Protein AF-A0A3A4Q6H5-F1 (afdb_monomer_lite)

Structure (mmCIF, N/CA/C/O backbone):
data_AF-A0A3A4Q6H5-F1
#
_entry.id   AF-A0A3A4Q6H5-F1
#
loop_
_atom_site.group_PDB
_atom_site.id
_atom_site.type_symbol
_atom_site.label_atom_id
_atom_site.label_alt_id
_atom_site.label_comp_id
_atom_site.label_asym_id
_atom_site.label_entity_id
_atom_site.label_seq_id
_atom_site.pdbx_PDB_ins_code
_atom_site.Cartn_x
_atom_site.Cartn_y
_atom_site.Cartn_z
_atom_site.occupancy
_atom_site.B_iso_or_equiv
_atom_site.auth_seq_id
_atom_site.auth_comp_id
_atom_site.auth_asym_id
_atom_site.auth_atom_id
_atom_site.pdbx_PDB_model_num
ATOM 1 N N . MET A 1 1 ? 30.424 -9.090 56.038 1.00 40.81 1 MET A N 1
ATOM 2 C CA . MET A 1 1 ? 29.703 -10.344 56.366 1.00 40.81 1 MET A CA 1
ATOM 3 C C . MET A 1 1 ? 28.234 -9.983 56.528 1.00 40.81 1 MET A C 1
ATOM 5 O O . MET A 1 1 ? 27.965 -9.118 57.336 1.00 40.81 1 MET A O 1
ATOM 9 N N . SER A 1 2 ? 27.255 -10.498 55.797 1.00 42.81 2 SER A N 1
ATOM 10 C CA . SER A 1 2 ? 27.249 -11.506 54.747 1.00 42.81 2 SER A CA 1
ATOM 11 C C . SER A 1 2 ? 26.085 -11.185 53.812 1.00 42.81 2 SER A C 1
ATOM 13 O O . SER A 1 2 ? 24.960 -10.982 54.255 1.00 42.81 2 SER A O 1
ATOM 15 N N . ASP A 1 3 ? 26.406 -11.142 52.530 1.00 49.56 3 ASP A N 1
ATOM 16 C CA . ASP A 1 3 ? 25.489 -11.197 51.405 1.00 49.56 3 ASP A CA 1
ATOM 17 C C . ASP A 1 3 ? 24.939 -12.637 51.336 1.00 49.56 3 ASP A C 1
ATOM 19 O O . ASP A 1 3 ? 25.708 -13.587 51.519 1.00 49.56 3 ASP A O 1
ATOM 23 N N . SER A 1 4 ? 23.634 -12.840 51.141 1.00 54.66 4 SER A N 1
ATOM 24 C CA . SER A 1 4 ? 23.105 -14.177 50.822 1.00 54.66 4 SER A CA 1
ATOM 25 C C . SER A 1 4 ? 21.906 -14.085 49.886 1.00 54.66 4 SER A C 1
ATOM 27 O O . SER A 1 4 ? 20.747 -13.932 50.258 1.00 54.66 4 SER A O 1
ATOM 29 N N . GLN A 1 5 ? 22.291 -14.148 48.619 1.00 50.44 5 GLN A N 1
ATOM 30 C CA . GLN A 1 5 ? 21.524 -14.398 47.416 1.00 50.44 5 GLN A CA 1
ATOM 31 C C . GLN A 1 5 ? 20.307 -15.320 47.576 1.00 50.44 5 GLN A C 1
ATOM 33 O O . GLN A 1 5 ? 20.418 -16.479 47.975 1.00 50.44 5 GLN A O 1
ATOM 38 N N . ILE A 1 6 ? 19.170 -14.842 47.072 1.00 50.41 6 ILE A N 1
ATOM 39 C CA . ILE A 1 6 ? 18.028 -15.672 46.691 1.00 50.41 6 ILE A CA 1
ATOM 40 C C . ILE A 1 6 ? 18.312 -16.244 45.294 1.00 50.41 6 ILE A C 1
ATOM 42 O O . ILE A 1 6 ? 18.327 -15.530 44.292 1.00 50.41 6 ILE A O 1
ATOM 46 N N . ARG A 1 7 ? 18.573 -17.553 45.235 1.00 50.03 7 ARG A N 1
ATOM 47 C CA . ARG A 1 7 ? 18.722 -18.338 44.000 1.00 50.03 7 ARG A CA 1
ATOM 48 C C . ARG A 1 7 ? 17.340 -18.700 43.450 1.00 50.03 7 ARG A C 1
ATOM 50 O O . ARG A 1 7 ? 16.624 -19.476 44.073 1.00 50.03 7 ARG A O 1
ATOM 57 N N . HIS A 1 8 ? 17.017 -18.244 42.244 1.00 49.09 8 HIS A N 1
ATOM 58 C CA . HIS A 1 8 ? 15.979 -18.859 41.412 1.00 49.09 8 HIS A CA 1
ATOM 59 C C . HIS A 1 8 ? 16.633 -19.781 40.372 1.00 49.09 8 HIS A C 1
ATOM 61 O O . HIS A 1 8 ? 17.412 -19.295 39.551 1.00 49.09 8 HIS A O 1
ATOM 67 N N . PRO A 1 9 ? 16.318 -21.089 40.345 1.00 55.38 9 PRO A N 1
ATOM 68 C CA . PRO A 1 9 ? 16.612 -21.937 39.205 1.00 55.38 9 PRO A CA 1
ATOM 69 C C . PRO A 1 9 ? 15.312 -22.302 38.477 1.00 55.38 9 PRO A C 1
ATOM 71 O O . PRO A 1 9 ? 14.449 -22.952 39.049 1.00 55.38 9 PRO A O 1
ATOM 74 N N . HIS A 1 10 ? 15.196 -21.956 37.195 1.00 51.66 10 HIS A N 1
ATOM 75 C CA . HIS A 1 10 ? 14.709 -22.909 36.194 1.00 51.66 10 HIS A CA 1
ATOM 76 C C . HIS A 1 10 ? 14.948 -22.390 34.780 1.00 51.66 10 HIS A C 1
ATOM 78 O O . HIS A 1 10 ? 14.526 -21.300 34.400 1.00 51.66 10 HIS A O 1
ATOM 84 N N . GLY A 1 11 ? 15.677 -23.196 34.010 1.00 55.28 11 GLY A N 1
ATOM 85 C CA . GLY A 1 11 ? 15.935 -22.945 32.609 1.00 55.28 11 GLY A CA 1
ATOM 86 C C . GLY A 1 11 ? 14.696 -23.202 31.764 1.00 55.28 11 GLY A C 1
ATOM 87 O O . GLY A 1 11 ? 13.993 -24.190 31.948 1.00 55.28 11 GLY A O 1
ATOM 88 N N . ALA A 1 12 ? 14.508 -22.357 30.760 1.00 50.31 12 ALA A N 1
ATOM 89 C CA . ALA A 1 12 ? 13.816 -22.733 29.544 1.00 50.31 12 ALA A CA 1
ATOM 90 C C . ALA A 1 12 ? 14.767 -22.444 28.384 1.00 50.31 12 ALA A C 1
ATOM 92 O O . ALA A 1 12 ? 15.150 -21.310 28.100 1.00 50.31 12 ALA A O 1
ATOM 93 N N . ASN A 1 13 ? 15.206 -23.536 27.774 1.00 56.38 13 ASN A N 1
ATOM 94 C CA . ASN A 1 13 ? 16.114 -23.612 26.650 1.00 56.38 13 ASN A CA 1
ATOM 95 C C . ASN A 1 13 ? 15.439 -23.013 25.406 1.00 56.38 13 ASN A C 1
ATOM 97 O O . ASN A 1 13 ? 14.863 -23.724 24.583 1.00 56.38 13 ASN A O 1
ATOM 101 N N . GLY A 1 14 ? 15.481 -21.688 25.279 1.00 54.53 14 GLY A N 1
ATOM 102 C CA . GLY A 1 14 ? 15.026 -20.977 24.094 1.00 54.53 14 GLY A CA 1
ATOM 103 C C . GLY A 1 14 ? 16.021 -21.161 22.956 1.00 54.53 14 GLY A C 1
ATOM 104 O O . GLY A 1 14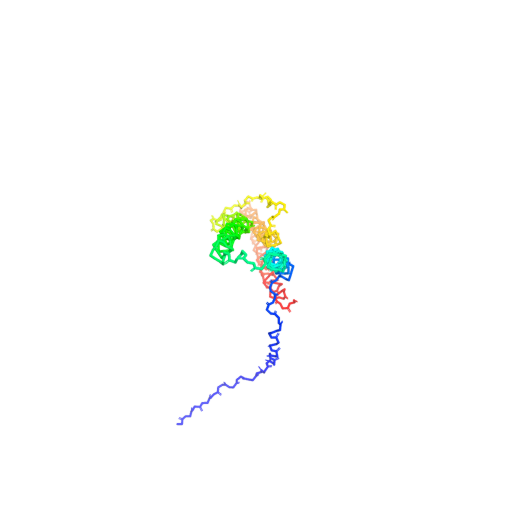 ? 16.795 -20.252 22.659 1.00 54.53 14 GLY A O 1
ATOM 105 N N . ARG A 1 15 ? 15.994 -22.322 22.287 1.00 53.00 15 ARG A N 1
ATOM 106 C CA . ARG A 1 15 ? 16.548 -22.489 20.933 1.00 53.00 15 ARG A CA 1
ATOM 107 C C . ARG A 1 15 ? 15.759 -21.578 19.996 1.00 53.00 15 ARG A C 1
ATOM 109 O O . ARG A 1 15 ? 14.864 -22.010 19.276 1.00 53.00 15 ARG A O 1
ATOM 116 N N . ASN A 1 16 ? 16.086 -20.292 20.036 1.00 56.69 16 ASN A N 1
ATOM 117 C CA . ASN A 1 16 ? 15.429 -19.253 19.272 1.00 56.69 16 ASN A CA 1
ATOM 118 C C . ASN A 1 16 ? 15.921 -19.364 17.824 1.00 56.69 16 ASN A C 1
ATOM 120 O O . ASN A 1 16 ? 16.806 -18.636 17.374 1.00 56.69 16 ASN A O 1
ATOM 124 N N . ARG A 1 17 ? 15.387 -20.354 17.098 1.00 54.03 17 ARG A N 1
ATOM 125 C CA . ARG A 1 17 ? 15.490 -20.466 15.643 1.00 54.03 17 ARG A CA 1
ATOM 126 C C . ARG A 1 17 ? 14.733 -19.280 15.050 1.00 54.03 17 ARG A C 1
ATOM 128 O O . ARG A 1 17 ? 13.617 -19.418 14.570 1.00 54.03 17 ARG A O 1
ATOM 135 N N . ARG A 1 18 ? 15.372 -18.111 15.047 1.00 56.81 18 ARG A N 1
ATOM 136 C CA . ARG A 1 18 ? 14.994 -16.970 14.211 1.00 56.81 18 ARG A CA 1
ATOM 137 C C . ARG A 1 18 ? 15.268 -17.355 12.758 1.00 56.81 18 ARG A C 1
ATOM 139 O O . ARG A 1 18 ? 16.271 -16.952 12.178 1.00 56.81 18 ARG A O 1
ATOM 146 N N . ARG A 1 19 ? 14.457 -18.253 12.199 1.00 57.44 19 ARG A N 1
ATOM 147 C CA . ARG A 1 19 ? 14.606 -18.736 10.829 1.00 57.44 19 ARG A CA 1
ATOM 148 C C . ARG A 1 19 ? 13.457 -18.198 9.989 1.00 57.44 19 ARG A C 1
ATOM 150 O O . ARG A 1 19 ? 12.300 -18.478 10.251 1.00 57.44 19 ARG A O 1
ATOM 157 N N . LEU A 1 20 ? 13.886 -17.448 8.977 1.00 57.84 20 LEU A N 1
ATOM 158 C CA . LEU A 1 20 ? 13.155 -16.803 7.894 1.00 57.84 20 LEU A CA 1
ATOM 159 C C . LEU A 1 20 ? 12.345 -15.551 8.256 1.00 57.84 20 LEU A C 1
ATOM 161 O O . LEU A 1 20 ? 11.221 -15.576 8.738 1.00 57.84 20 LEU A O 1
ATOM 165 N N . ARG A 1 21 ? 12.960 -14.424 7.892 1.00 56.66 21 ARG A N 1
ATOM 166 C CA . ARG A 1 21 ? 12.445 -13.055 7.881 1.00 56.66 21 ARG A CA 1
ATOM 167 C C . ARG A 1 21 ? 11.513 -12.860 6.673 1.00 56.66 21 ARG A C 1
ATOM 169 O O . ARG A 1 21 ? 11.790 -12.041 5.807 1.00 56.66 21 ARG A O 1
ATOM 176 N N . VAL A 1 22 ? 10.471 -13.683 6.571 1.00 55.53 22 VAL A N 1
ATOM 177 C CA . VAL A 1 22 ? 9.440 -13.581 5.527 1.00 55.53 22 VAL A CA 1
ATOM 178 C C . VAL A 1 22 ? 8.120 -13.327 6.239 1.00 55.53 22 VAL A C 1
ATOM 180 O O . VAL A 1 22 ? 7.498 -14.242 6.771 1.00 55.53 22 VAL A O 1
ATOM 183 N N . ILE A 1 23 ? 7.736 -12.056 6.317 1.00 62.50 23 ILE A N 1
ATOM 184 C CA . ILE A 1 23 ? 6.471 -11.633 6.920 1.00 62.50 23 ILE A CA 1
ATOM 185 C C . ILE A 1 23 ? 5.466 -11.527 5.772 1.00 62.50 23 ILE A C 1
ATOM 187 O O . ILE A 1 23 ? 5.667 -10.744 4.850 1.00 62.50 23 ILE A O 1
ATOM 191 N N . ASN A 1 24 ? 4.417 -12.351 5.823 1.00 69.81 24 ASN A N 1
ATOM 192 C CA . ASN A 1 24 ? 3.430 -12.554 4.757 1.00 69.81 24 ASN A CA 1
ATOM 193 C C . ASN A 1 24 ? 4.056 -12.979 3.400 1.00 69.81 24 ASN A C 1
ATOM 195 O O . ASN A 1 24 ? 4.270 -12.146 2.512 1.00 69.81 24 ASN A O 1
ATOM 199 N N . PRO A 1 25 ? 4.329 -14.286 3.202 1.00 73.19 25 PRO A N 1
ATOM 200 C CA . PRO A 1 25 ? 5.007 -14.785 2.004 1.00 73.19 25 PRO A CA 1
ATOM 201 C C . PRO A 1 25 ? 4.243 -14.498 0.706 1.00 73.19 25 PRO A C 1
ATOM 203 O O . PRO A 1 25 ? 4.878 -14.292 -0.325 1.00 73.19 25 PRO A O 1
ATOM 206 N N . ALA A 1 26 ? 2.908 -14.441 0.741 1.00 75.94 26 ALA A N 1
ATOM 207 C CA . ALA A 1 26 ? 2.095 -14.163 -0.440 1.00 75.94 26 ALA A CA 1
ATOM 208 C C . ALA A 1 26 ? 2.282 -12.720 -0.932 1.00 75.94 26 ALA A C 1
ATOM 210 O O . ALA A 1 26 ? 2.473 -12.489 -2.128 1.00 75.94 26 ALA A O 1
ATOM 211 N N . PHE A 1 27 ? 2.287 -11.758 -0.004 1.00 79.88 27 PHE A N 1
ATOM 212 C CA . PHE A 1 27 ? 2.547 -10.356 -0.320 1.00 79.88 27 PHE A CA 1
ATOM 213 C C . PHE A 1 27 ? 3.974 -10.187 -0.852 1.00 79.88 27 PHE A C 1
ATOM 215 O O . PHE A 1 27 ? 4.174 -9.663 -1.947 1.00 79.88 27 PHE A O 1
ATOM 222 N N . GLN A 1 28 ? 4.966 -10.711 -0.129 1.00 83.81 28 GLN A N 1
ATOM 223 C CA . GLN A 1 28 ? 6.368 -10.539 -0.496 1.00 83.81 28 GLN A CA 1
ATOM 224 C C . GLN A 1 28 ? 6.689 -11.142 -1.871 1.00 83.81 28 GLN A C 1
ATOM 226 O O . GLN A 1 28 ? 7.257 -10.451 -2.712 1.00 83.81 28 GLN A O 1
ATOM 231 N N . TRP A 1 29 ? 6.265 -12.380 -2.152 1.00 85.25 29 TRP A N 1
ATOM 232 C CA . TRP A 1 29 ? 6.538 -13.019 -3.444 1.00 85.25 29 TRP A CA 1
ATOM 233 C C . TRP A 1 29 ? 5.858 -12.326 -4.620 1.00 85.25 29 TRP A C 1
ATOM 235 O O . TRP A 1 29 ? 6.491 -12.152 -5.660 1.00 85.25 29 TRP A O 1
ATOM 245 N N . LYS A 1 30 ? 4.604 -11.886 -4.468 1.00 85.31 30 LYS A N 1
ATOM 246 C CA . LYS A 1 30 ? 3.882 -11.167 -5.526 1.00 85.31 30 LYS A CA 1
ATOM 247 C C . LYS A 1 30 ? 4.615 -9.883 -5.921 1.00 85.31 30 LYS A C 1
ATOM 249 O O . LYS A 1 30 ? 4.798 -9.619 -7.110 1.00 85.31 30 LYS A O 1
ATOM 254 N N . TYR A 1 31 ? 5.082 -9.113 -4.939 1.00 84.88 31 TYR A N 1
ATOM 255 C CA . TYR A 1 31 ? 5.836 -7.886 -5.188 1.00 84.88 31 TYR A CA 1
ATOM 256 C C . TYR A 1 31 ? 7.232 -8.157 -5.725 1.00 84.88 31 TYR A C 1
ATOM 258 O O . TYR A 1 31 ? 7.597 -7.574 -6.740 1.00 84.88 31 TYR A O 1
ATOM 266 N N . THR A 1 32 ? 7.989 -9.066 -5.108 1.00 89.44 32 THR A N 1
ATOM 267 C CA . THR A 1 32 ? 9.322 -9.436 -5.591 1.00 89.44 32 THR A CA 1
ATOM 268 C C . THR A 1 32 ? 9.266 -9.904 -7.042 1.00 89.44 32 THR A C 1
ATOM 270 O O . THR A 1 32 ? 10.046 -9.417 -7.853 1.00 89.44 32 THR A O 1
ATOM 273 N N . LEU A 1 33 ? 8.308 -10.762 -7.404 1.00 91.69 33 LEU A N 1
ATOM 274 C CA . LEU A 1 33 ? 8.156 -11.236 -8.779 1.00 91.69 33 LEU A CA 1
ATOM 275 C C . LEU A 1 33 ? 7.769 -10.106 -9.741 1.00 91.69 33 LEU A C 1
ATOM 277 O O . LEU A 1 33 ? 8.306 -10.037 -10.841 1.00 91.69 33 LEU A O 1
ATOM 281 N N . THR A 1 34 ? 6.884 -9.197 -9.326 1.00 87.88 34 THR A N 1
ATOM 282 C CA . THR A 1 34 ? 6.483 -8.051 -10.159 1.00 87.88 34 THR A CA 1
ATOM 283 C C . THR A 1 34 ? 7.651 -7.086 -10.384 1.00 87.88 34 THR A C 1
ATOM 285 O O . THR A 1 34 ? 7.877 -6.656 -11.512 1.00 87.88 34 THR A O 1
ATOM 288 N N . VAL A 1 35 ? 8.427 -6.777 -9.335 1.00 89.94 35 VAL A N 1
ATOM 289 C CA . VAL A 1 35 ? 9.615 -5.909 -9.413 1.00 89.94 35 VAL A CA 1
ATOM 290 C C . VAL A 1 35 ? 10.667 -6.547 -10.314 1.00 89.94 35 VAL A C 1
ATOM 292 O O . VAL A 1 35 ? 11.124 -5.925 -11.269 1.00 89.94 35 VAL A O 1
ATOM 295 N N . VAL A 1 36 ? 11.042 -7.796 -10.024 1.00 92.94 36 VAL A N 1
ATOM 296 C CA . VAL A 1 36 ? 12.088 -8.513 -10.759 1.00 92.94 36 VAL A CA 1
ATOM 297 C C . VAL A 1 36 ? 11.674 -8.714 -12.210 1.00 92.94 36 VAL A C 1
ATOM 299 O O . VAL A 1 36 ? 12.473 -8.446 -13.097 1.00 92.94 36 VAL A O 1
ATOM 302 N N . GLY A 1 37 ? 10.426 -9.114 -12.466 1.00 93.06 37 GLY A N 1
ATOM 303 C CA . GLY A 1 37 ? 9.893 -9.270 -13.818 1.00 93.06 37 GLY A CA 1
ATOM 304 C C . GLY A 1 37 ? 9.894 -7.959 -14.602 1.00 93.06 37 GLY A C 1
ATOM 305 O O . GLY A 1 37 ? 10.323 -7.943 -15.752 1.00 93.06 37 GLY A O 1
ATOM 306 N N . GLY A 1 38 ? 9.492 -6.849 -13.974 1.00 90.06 38 GLY A N 1
ATOM 307 C CA . GLY A 1 38 ? 9.553 -5.522 -14.585 1.00 90.06 38 GLY A CA 1
ATOM 308 C C . GLY A 1 38 ? 10.985 -5.110 -14.929 1.00 90.06 38 GLY A C 1
ATOM 309 O O . GLY A 1 38 ? 11.270 -4.797 -16.082 1.00 90.06 38 GLY A O 1
ATOM 310 N N . VAL A 1 39 ? 11.904 -5.172 -13.960 1.00 90.12 39 VAL A N 1
ATOM 311 C CA . VAL A 1 39 ? 13.326 -4.829 -14.155 1.00 90.12 39 VAL A CA 1
ATOM 312 C C . VAL A 1 39 ? 13.976 -5.722 -15.212 1.00 90.12 39 VAL A C 1
ATOM 314 O O . VAL A 1 39 ? 14.709 -5.227 -16.066 1.00 90.12 39 VAL A O 1
ATOM 317 N N . PHE A 1 40 ? 13.679 -7.022 -15.196 1.00 94.12 40 PHE A N 1
ATOM 318 C CA . PHE A 1 40 ? 14.162 -7.966 -16.196 1.00 94.12 40 PHE A CA 1
ATOM 319 C C . PHE A 1 40 ? 13.649 -7.604 -17.592 1.00 94.12 40 PHE A C 1
ATOM 321 O O . PHE A 1 40 ? 14.452 -7.457 -18.508 1.00 94.12 40 PHE A O 1
ATOM 328 N N . MET A 1 41 ? 12.341 -7.371 -17.746 1.00 92.81 41 MET A N 1
ATOM 329 C CA . MET A 1 41 ? 11.734 -6.970 -19.020 1.00 92.81 41 MET A CA 1
ATOM 330 C C . MET A 1 41 ? 12.388 -5.701 -19.584 1.00 92.81 41 MET A C 1
ATOM 332 O O . MET A 1 41 ? 12.701 -5.634 -20.771 1.00 92.81 41 MET A O 1
ATOM 336 N N . ILE A 1 42 ? 12.644 -4.717 -18.721 1.00 89.62 42 ILE A N 1
ATOM 337 C CA . ILE A 1 42 ? 13.321 -3.463 -19.070 1.00 89.62 42 ILE A CA 1
ATOM 338 C C . ILE A 1 42 ? 14.749 -3.725 -19.553 1.00 89.62 42 ILE A C 1
ATOM 340 O O . ILE A 1 42 ? 15.152 -3.215 -20.599 1.00 89.62 42 ILE A O 1
ATOM 344 N N . TYR A 1 43 ? 15.515 -4.521 -18.803 1.00 90.88 43 TYR A N 1
ATOM 345 C CA . TYR A 1 43 ? 16.901 -4.837 -19.132 1.00 90.88 43 TYR A CA 1
ATOM 346 C C . TYR A 1 43 ? 17.005 -5.610 -20.450 1.00 90.88 43 TYR A C 1
ATOM 348 O O . TYR A 1 43 ? 17.840 -5.286 -21.292 1.00 90.88 43 TYR A O 1
ATOM 356 N N . THR A 1 44 ? 16.118 -6.582 -20.676 1.00 93.62 44 THR A N 1
ATOM 357 C CA . THR A 1 44 ? 16.045 -7.331 -21.936 1.00 93.62 44 THR A CA 1
ATOM 358 C C . THR A 1 44 ? 15.716 -6.417 -23.112 1.00 93.62 44 THR A C 1
ATOM 360 O O . THR A 1 44 ? 16.355 -6.523 -24.159 1.00 93.62 44 THR A O 1
ATOM 363 N N . LEU A 1 45 ? 14.767 -5.492 -22.947 1.00 91.25 45 LEU A N 1
ATOM 364 C CA . LEU A 1 45 ? 14.391 -4.552 -24.000 1.00 91.25 45 LEU A CA 1
ATOM 365 C C . LEU A 1 45 ? 15.541 -3.588 -24.331 1.00 91.25 45 LEU A C 1
ATOM 367 O O . LEU A 1 45 ? 15.843 -3.392 -25.506 1.00 91.25 45 LEU A O 1
ATOM 371 N N . MET A 1 46 ? 16.239 -3.063 -23.317 1.00 87.00 46 MET A N 1
ATOM 372 C CA . MET A 1 46 ? 17.449 -2.251 -23.507 1.00 87.00 46 MET A CA 1
ATOM 373 C C . MET A 1 46 ? 18.573 -3.044 -24.192 1.00 87.00 46 MET A C 1
ATOM 375 O O . MET A 1 46 ? 19.233 -2.549 -25.102 1.00 87.00 46 MET A O 1
ATOM 379 N N . SER A 1 47 ? 18.802 -4.285 -23.761 1.00 91.25 47 SER A N 1
ATOM 380 C CA . SER A 1 47 ? 19.848 -5.143 -24.317 1.00 91.25 47 SER A CA 1
ATOM 381 C C . SER A 1 47 ? 19.581 -5.459 -25.792 1.00 91.25 47 SER A C 1
ATOM 383 O O . SER A 1 47 ? 20.488 -5.341 -26.615 1.00 91.25 47 SER A O 1
ATOM 385 N N . CYS A 1 48 ? 18.328 -5.757 -26.155 1.00 92.56 48 CYS A N 1
ATOM 386 C CA . CYS A 1 48 ? 17.930 -5.983 -27.545 1.00 92.56 48 CYS A CA 1
ATOM 387 C C . CYS A 1 48 ? 18.116 -4.741 -28.423 1.00 92.56 48 CYS A C 1
ATOM 389 O O . CYS A 1 48 ? 18.648 -4.857 -29.528 1.00 92.56 48 CYS A O 1
ATOM 391 N N . THR A 1 49 ? 17.700 -3.557 -27.961 1.00 87.38 49 THR A N 1
ATOM 392 C CA . THR A 1 49 ? 17.851 -2.322 -28.750 1.00 87.38 49 THR A CA 1
ATOM 393 C C . THR A 1 49 ? 19.320 -1.962 -28.942 1.00 87.38 49 THR A C 1
ATOM 395 O O . THR A 1 49 ? 19.732 -1.666 -30.064 1.00 87.38 49 THR A O 1
ATOM 398 N N . LEU A 1 50 ? 20.135 -2.070 -27.888 1.00 86.69 50 LEU A N 1
ATOM 399 C CA . LEU A 1 50 ? 21.574 -1.824 -27.964 1.00 86.69 50 LEU A CA 1
ATOM 400 C C . LEU A 1 50 ? 22.265 -2.814 -28.910 1.00 86.69 50 LEU A C 1
ATOM 402 O O . LEU A 1 50 ? 23.040 -2.401 -29.772 1.00 86.69 50 LEU A O 1
ATOM 406 N N . PHE A 1 51 ? 21.952 -4.107 -28.797 1.00 89.75 51 PHE A N 1
ATOM 407 C CA . PHE A 1 51 ? 22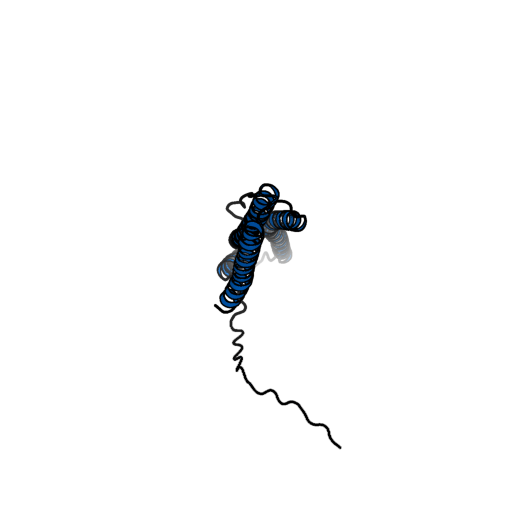.492 -5.132 -29.687 1.00 89.75 51 PHE A CA 1
ATOM 408 C C . PHE A 1 51 ? 22.109 -4.875 -31.149 1.00 89.75 51 PHE A C 1
ATOM 410 O O . PHE A 1 51 ? 22.966 -4.947 -32.028 1.00 89.75 51 PHE A O 1
ATOM 417 N N . GLY A 1 52 ? 20.850 -4.510 -31.415 1.00 87.62 52 GLY A N 1
ATOM 418 C CA . GLY A 1 52 ? 20.378 -4.168 -32.757 1.00 87.62 52 GLY A CA 1
ATOM 419 C C . GLY A 1 52 ? 21.138 -2.988 -33.368 1.00 87.62 52 GLY A C 1
ATOM 420 O O . GLY A 1 52 ? 21.599 -3.080 -34.508 1.00 87.62 52 GLY A O 1
ATOM 421 N N . ILE A 1 53 ? 21.341 -1.915 -32.594 1.00 83.69 53 ILE A N 1
ATOM 422 C CA . ILE A 1 53 ? 22.115 -0.740 -33.022 1.00 83.69 53 ILE A CA 1
ATOM 423 C C . ILE A 1 53 ? 23.564 -1.138 -33.325 1.00 83.69 53 ILE A C 1
ATOM 425 O O . ILE A 1 53 ? 24.066 -0.833 -34.407 1.00 83.69 53 ILE A O 1
ATOM 429 N N . LEU A 1 54 ? 24.230 -1.856 -32.416 1.00 83.69 54 LEU A N 1
ATOM 430 C CA . LEU A 1 54 ? 25.621 -2.286 -32.594 1.00 83.69 54 LEU A CA 1
ATOM 431 C C . LEU A 1 54 ? 25.789 -3.225 -33.796 1.00 83.69 54 LEU A C 1
ATOM 433 O O . LEU A 1 54 ? 26.732 -3.077 -34.573 1.00 83.69 54 LEU A O 1
ATOM 437 N N . HIS A 1 55 ? 24.859 -4.156 -33.997 1.00 86.75 55 HIS A N 1
ATOM 438 C CA . HIS A 1 55 ? 24.882 -5.071 -35.133 1.00 86.75 55 HIS A CA 1
ATOM 439 C C . HIS A 1 55 ? 24.656 -4.334 -36.464 1.00 86.75 55 HIS A C 1
ATOM 441 O O . HIS A 1 55 ? 25.336 -4.602 -37.456 1.00 86.75 55 HIS A O 1
ATOM 447 N N . GLN A 1 56 ? 23.744 -3.357 -36.499 1.00 83.69 56 GLN A N 1
ATOM 448 C CA . GLN A 1 56 ? 23.528 -2.511 -37.676 1.00 83.69 56 GLN A CA 1
ATOM 449 C C . GLN A 1 56 ? 24.763 -1.657 -38.001 1.00 83.69 56 GLN A C 1
ATOM 451 O O . GLN A 1 56 ? 25.126 -1.529 -39.173 1.00 83.69 56 GLN A O 1
ATOM 456 N N . GLN A 1 57 ? 25.431 -1.111 -36.980 1.00 80.12 57 GLN A N 1
ATOM 457 C CA . GLN A 1 57 ? 26.696 -0.381 -37.116 1.00 80.12 57 GLN A CA 1
ATOM 458 C C . GLN A 1 57 ? 27.792 -1.282 -37.696 1.00 80.12 57 GLN A C 1
ATOM 460 O O . GLN A 1 57 ? 28.458 -0.901 -38.657 1.00 80.12 57 GLN A O 1
ATOM 465 N N . ALA A 1 58 ? 27.945 -2.497 -37.157 1.00 82.62 58 ALA A N 1
ATOM 466 C CA . ALA A 1 58 ? 28.918 -3.473 -37.636 1.00 82.62 58 ALA A CA 1
ATOM 467 C C . ALA A 1 58 ? 28.681 -3.832 -39.113 1.00 82.62 58 ALA A C 1
ATOM 469 O O . ALA A 1 58 ? 29.615 -3.782 -39.912 1.00 82.62 58 ALA A O 1
ATOM 470 N N . ARG A 1 59 ? 27.426 -4.088 -39.513 1.00 85.56 59 ARG A N 1
ATOM 471 C CA . ARG A 1 59 ? 27.070 -4.342 -40.923 1.00 85.56 59 ARG A CA 1
ATOM 472 C C . ARG A 1 59 ? 27.386 -3.156 -41.832 1.00 85.56 59 ARG A C 1
ATOM 474 O O . ARG A 1 59 ? 27.899 -3.360 -42.928 1.00 85.56 59 ARG A O 1
ATOM 481 N N . ARG A 1 60 ? 27.101 -1.926 -41.387 1.00 80.12 60 ARG A N 1
ATOM 482 C CA . ARG A 1 60 ? 27.410 -0.711 -42.157 1.00 80.12 60 ARG A CA 1
ATOM 483 C C . ARG A 1 60 ? 28.911 -0.522 -42.367 1.00 80.12 60 ARG A C 1
ATOM 485 O O . ARG A 1 60 ? 29.299 -0.197 -43.481 1.00 80.12 60 ARG A O 1
ATOM 492 N N . ARG A 1 61 ? 29.737 -0.780 -41.347 1.00 79.38 61 ARG A N 1
ATOM 493 C CA . ARG A 1 61 ? 31.206 -0.676 -41.448 1.00 79.38 61 ARG A CA 1
ATOM 494 C C . ARG A 1 61 ? 31.812 -1.679 -42.429 1.00 79.38 61 ARG A C 1
ATOM 496 O O . ARG A 1 61 ? 32.781 -1.347 -43.096 1.00 79.38 61 ARG A O 1
ATOM 503 N N . VAL A 1 62 ? 31.248 -2.884 -42.524 1.00 84.88 62 VAL A N 1
ATOM 504 C CA . VAL A 1 62 ? 31.717 -3.906 -43.476 1.00 84.88 62 VAL A CA 1
ATOM 505 C C . VAL A 1 62 ? 31.321 -3.561 -44.914 1.00 84.88 62 VAL A C 1
ATOM 507 O O . VAL A 1 62 ? 32.129 -3.741 -45.818 1.00 84.88 62 VAL A O 1
ATOM 510 N N . LEU A 1 63 ? 30.097 -3.067 -45.140 1.00 84.19 63 LEU A N 1
ATOM 511 C CA . LEU A 1 63 ? 29.630 -2.720 -46.491 1.00 84.19 63 LEU A CA 1
ATOM 512 C C . LEU A 1 63 ? 30.231 -1.415 -47.027 1.00 84.19 63 LEU A C 1
ATOM 514 O O . LEU A 1 63 ? 30.429 -1.297 -48.232 1.00 84.19 63 LEU A O 1
ATOM 518 N N . PHE A 1 64 ? 30.487 -0.436 -46.159 1.00 79.62 64 PHE A N 1
ATOM 519 C CA . PHE A 1 64 ? 30.969 0.884 -46.556 1.00 79.62 64 PHE A CA 1
ATOM 520 C C . PHE A 1 64 ? 32.151 1.323 -45.671 1.00 79.62 64 PHE A C 1
ATOM 522 O O . PHE A 1 64 ? 31.956 2.071 -44.710 1.00 79.62 64 PHE A O 1
ATOM 529 N N . PRO A 1 65 ? 33.376 0.853 -45.967 1.00 76.19 65 PRO A N 1
ATOM 530 C CA . PRO A 1 65 ? 34.547 1.097 -45.122 1.00 76.19 65 PRO A CA 1
ATOM 531 C C . PRO A 1 65 ? 35.024 2.563 -45.102 1.00 76.19 65 PRO A C 1
ATOM 533 O O . PRO A 1 65 ? 35.575 2.988 -44.090 1.00 76.19 65 PRO A O 1
ATOM 536 N N . ASP A 1 66 ? 34.769 3.354 -46.153 1.00 72.94 66 ASP A N 1
ATOM 537 C CA . ASP A 1 66 ? 35.273 4.739 -46.273 1.00 72.94 66 ASP A CA 1
ATOM 538 C C 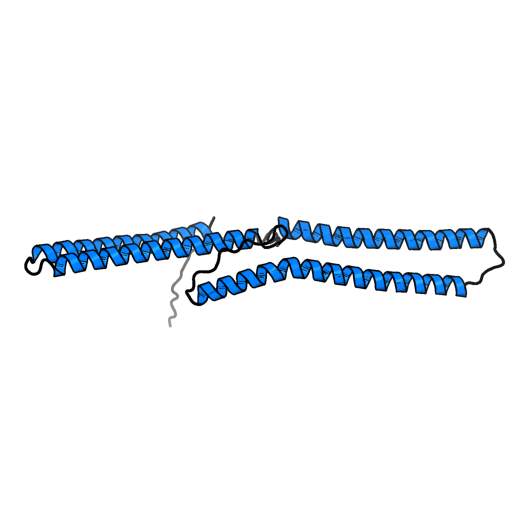. ASP A 1 66 ? 34.387 5.815 -45.615 1.00 72.94 66 ASP A C 1
ATOM 540 O O . ASP A 1 66 ? 34.844 6.921 -45.332 1.00 72.94 66 ASP A O 1
ATOM 544 N N . VAL A 1 67 ? 33.120 5.514 -45.311 1.00 65.44 67 VAL A N 1
ATOM 545 C CA . VAL A 1 67 ? 32.193 6.448 -44.641 1.00 65.44 67 VAL A CA 1
ATOM 546 C C . VAL A 1 67 ? 32.191 6.201 -43.136 1.00 65.44 67 VAL A C 1
ATOM 548 O O . VAL A 1 67 ? 31.265 5.629 -42.562 1.00 65.44 67 VAL A O 1
ATOM 551 N N . THR A 1 68 ? 33.255 6.635 -42.466 1.00 63.03 68 THR A N 1
ATOM 552 C CA . THR A 1 68 ? 33.398 6.514 -41.007 1.00 63.03 68 THR A CA 1
ATOM 553 C C . THR A 1 68 ? 33.097 7.835 -40.293 1.00 63.03 68 THR A C 1
ATOM 555 O O . THR A 1 68 ? 33.932 8.383 -39.578 1.00 63.03 68 THR A O 1
ATOM 558 N N . SER A 1 69 ? 31.866 8.354 -40.407 1.00 63.91 69 SER A N 1
ATOM 559 C CA . SER A 1 69 ? 31.404 9.427 -39.509 1.00 63.91 69 SER A CA 1
ATOM 560 C C . SER A 1 69 ? 31.126 8.856 -38.104 1.00 63.91 69 SER A C 1
ATOM 562 O O . SER A 1 69 ? 30.008 8.515 -37.715 1.00 63.91 69 SER A O 1
ATOM 564 N N . VAL A 1 70 ? 32.185 8.691 -37.305 1.00 66.88 70 VAL A N 1
ATOM 565 C CA . VAL A 1 70 ? 32.107 8.172 -35.922 1.00 66.88 70 VAL A CA 1
ATOM 566 C C . VAL A 1 70 ? 31.249 9.081 -35.028 1.00 66.88 70 VAL A C 1
ATOM 568 O O . VAL A 1 70 ? 30.529 8.603 -34.148 1.00 66.88 70 VAL A O 1
ATOM 571 N N . TRP A 1 71 ? 31.279 10.389 -35.288 1.00 62.16 71 TRP A N 1
ATOM 572 C CA . TRP A 1 71 ? 30.595 11.414 -34.500 1.00 62.16 71 TRP A CA 1
ATOM 573 C C . TRP A 1 71 ? 29.066 11.352 -34.593 1.00 62.16 71 TRP A C 1
ATOM 575 O O . TRP A 1 71 ? 28.395 11.392 -33.562 1.00 62.16 71 TRP A O 1
ATOM 585 N N . GLU A 1 72 ? 28.507 11.175 -35.792 1.00 69.44 72 GLU A N 1
ATOM 586 C CA . GLU A 1 72 ? 27.051 11.103 -35.998 1.00 69.44 72 GLU A CA 1
ATOM 587 C C . GLU A 1 72 ? 26.453 9.859 -35.329 1.00 69.44 72 GLU A C 1
ATOM 589 O O . GLU A 1 72 ? 25.426 9.923 -34.655 1.00 69.44 72 GLU A O 1
ATOM 594 N N . ASN A 1 73 ? 27.154 8.729 -35.433 1.00 71.38 73 ASN A N 1
ATOM 595 C CA . ASN A 1 73 ? 26.743 7.466 -34.826 1.00 71.38 73 ASN A CA 1
ATOM 596 C C . ASN A 1 73 ? 26.784 7.503 -33.290 1.00 71.38 73 ASN A C 1
ATOM 598 O O . ASN A 1 73 ? 25.909 6.946 -32.624 1.00 71.38 73 ASN A O 1
ATOM 602 N N . THR A 1 74 ? 27.778 8.192 -32.726 1.00 78.50 74 THR A N 1
ATOM 603 C CA . THR A 1 74 ? 27.933 8.332 -31.272 1.00 78.50 74 THR A CA 1
ATOM 604 C C . THR A 1 74 ? 26.848 9.232 -30.681 1.00 78.50 74 THR A C 1
ATOM 606 O O . THR A 1 74 ? 26.254 8.883 -29.662 1.00 78.50 74 THR A O 1
ATOM 609 N N . LEU A 1 75 ? 26.531 10.351 -31.343 1.00 82.81 75 LEU A N 1
ATOM 610 C CA . LEU A 1 75 ? 25.452 11.252 -30.928 1.00 82.81 75 LEU A CA 1
ATOM 611 C C . LEU A 1 75 ? 24.094 10.549 -30.909 1.00 82.81 75 LEU A C 1
ATOM 613 O O . LEU A 1 75 ? 23.381 10.638 -29.912 1.00 82.81 75 LEU A O 1
ATOM 617 N N . VAL A 1 76 ? 23.760 9.794 -31.961 1.00 80.81 76 VAL A N 1
ATOM 618 C CA . VAL A 1 76 ? 22.506 9.025 -32.014 1.00 80.81 76 VAL A CA 1
ATOM 619 C C . VAL A 1 76 ? 22.433 8.012 -30.869 1.00 80.81 76 VAL A C 1
ATOM 621 O O . VAL A 1 76 ? 21.403 7.916 -30.207 1.00 80.81 76 VAL A O 1
ATOM 624 N N . MET A 1 77 ? 23.526 7.304 -30.570 1.00 81.94 77 MET A N 1
ATOM 625 C CA . MET A 1 77 ? 23.569 6.348 -29.460 1.00 81.94 77 MET A CA 1
ATOM 626 C C . MET A 1 77 ? 23.350 7.025 -28.098 1.00 81.94 77 MET A C 1
ATOM 628 O O . MET A 1 77 ? 22.560 6.531 -27.294 1.00 81.94 77 MET A O 1
ATOM 632 N N . ILE A 1 78 ? 24.010 8.162 -27.849 1.00 86.44 78 ILE A N 1
ATOM 633 C CA . ILE A 1 78 ? 23.861 8.926 -26.601 1.00 86.44 78 ILE A CA 1
ATOM 634 C C . ILE A 1 78 ? 22.429 9.451 -26.462 1.00 86.44 78 ILE A C 1
ATOM 636 O O . ILE A 1 78 ? 21.829 9.303 -25.399 1.00 86.44 78 ILE A O 1
ATOM 640 N N . VAL A 1 79 ? 21.856 10.016 -27.529 1.00 89.00 79 VAL A N 1
ATOM 641 C CA . VAL A 1 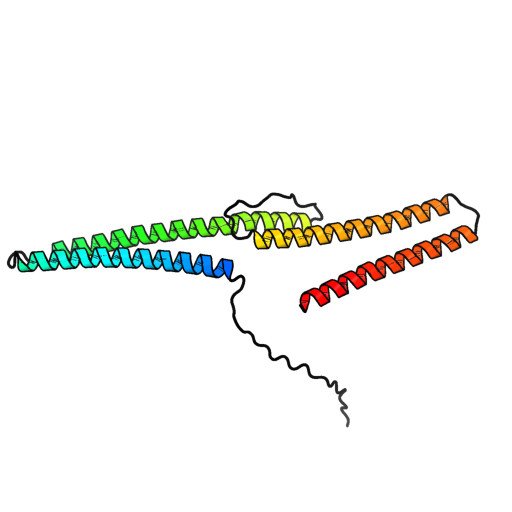79 ? 20.478 10.527 -27.521 1.00 89.00 79 VAL A CA 1
ATOM 642 C C . VAL A 1 79 ? 19.480 9.393 -27.290 1.00 89.00 79 VAL A C 1
ATOM 644 O O . VAL A 1 79 ? 18.610 9.525 -26.433 1.00 89.00 79 VAL A O 1
ATOM 647 N N . CYS A 1 80 ? 19.619 8.253 -27.973 1.00 85.12 80 CYS A N 1
ATOM 648 C CA . CYS A 1 80 ? 18.759 7.090 -27.747 1.00 85.12 80 CYS A CA 1
ATOM 649 C C . CYS A 1 80 ? 18.862 6.565 -26.308 1.00 85.12 80 CYS A C 1
ATOM 651 O O . CYS A 1 80 ? 17.835 6.272 -25.695 1.00 85.12 80 CYS A O 1
ATOM 653 N N . ALA A 1 81 ? 20.073 6.480 -25.748 1.00 87.50 81 ALA A N 1
ATOM 654 C CA . ALA A 1 81 ? 20.280 6.069 -24.362 1.00 87.50 81 ALA A CA 1
ATOM 655 C C . ALA A 1 81 ? 19.654 7.062 -23.368 1.00 87.50 81 ALA A C 1
ATOM 657 O O . ALA A 1 81 ? 19.003 6.642 -22.412 1.00 87.50 81 ALA A O 1
ATOM 658 N N . ALA A 1 82 ? 19.793 8.368 -23.614 1.00 91.62 82 ALA A N 1
ATOM 659 C CA . ALA A 1 82 ? 19.202 9.414 -22.783 1.00 91.62 82 ALA A CA 1
ATOM 660 C C . ALA A 1 82 ? 17.667 9.383 -22.830 1.00 91.62 82 ALA A C 1
ATOM 662 O O . ALA A 1 82 ? 17.020 9.386 -21.784 1.00 91.62 82 ALA A O 1
ATOM 663 N N . VAL A 1 83 ? 17.075 9.284 -24.025 1.00 91.38 83 VAL A N 1
ATOM 664 C CA . VAL A 1 83 ? 15.618 9.161 -24.198 1.00 91.38 83 VAL A CA 1
ATOM 665 C C . VAL A 1 83 ? 15.102 7.909 -23.493 1.00 91.38 83 VAL A C 1
ATOM 667 O O . VAL A 1 83 ? 14.121 7.985 -22.755 1.00 91.38 83 VAL A O 1
ATOM 670 N N . PHE A 1 84 ? 15.784 6.773 -23.654 1.00 88.88 84 PHE A N 1
ATOM 671 C CA . PHE A 1 84 ? 15.428 5.541 -22.957 1.00 88.88 84 PHE A CA 1
ATOM 672 C C . PHE A 1 84 ? 15.485 5.715 -21.436 1.00 88.88 84 PHE A C 1
ATOM 674 O O . PHE A 1 84 ? 14.530 5.361 -20.751 1.00 88.88 84 PHE A O 1
ATOM 681 N N . ALA A 1 85 ? 16.552 6.316 -20.900 1.00 90.00 85 ALA A N 1
ATOM 682 C CA . ALA A 1 85 ? 16.685 6.570 -19.467 1.00 90.00 85 ALA A CA 1
ATOM 683 C C . ALA A 1 85 ? 15.543 7.445 -18.921 1.00 90.00 85 ALA A C 1
ATOM 685 O O . ALA A 1 85 ? 14.984 7.129 -17.872 1.00 90.00 85 ALA A O 1
ATOM 686 N N . VAL A 1 86 ? 15.150 8.498 -19.647 1.00 94.56 86 VAL A N 1
ATOM 687 C CA . VAL A 1 86 ? 14.030 9.376 -19.265 1.00 94.56 86 VAL A CA 1
ATOM 688 C C . VAL A 1 86 ? 12.701 8.622 -19.278 1.00 94.56 86 VAL A C 1
ATOM 690 O O . VAL A 1 86 ? 11.958 8.677 -18.297 1.00 94.56 86 VAL A O 1
ATOM 693 N N . VAL A 1 87 ? 12.411 7.880 -20.352 1.00 92.06 87 VAL A N 1
ATOM 694 C CA . VAL A 1 87 ? 11.195 7.053 -20.453 1.00 92.06 87 VAL A CA 1
ATOM 695 C C . VAL A 1 87 ? 11.152 6.029 -19.321 1.00 92.06 87 VAL A C 1
ATOM 697 O O . VAL A 1 87 ? 10.103 5.814 -18.711 1.00 92.06 87 VAL A O 1
ATOM 700 N N . MET A 1 88 ? 12.300 5.439 -18.989 1.00 89.81 88 MET A N 1
ATOM 701 C CA . MET A 1 88 ? 12.394 4.456 -17.924 1.00 89.81 88 MET A CA 1
ATOM 702 C C . MET A 1 88 ? 12.183 5.048 -16.537 1.00 89.81 88 MET A C 1
ATOM 704 O O . MET A 1 88 ? 11.423 4.488 -15.746 1.00 89.81 88 MET A O 1
ATOM 708 N N . ALA A 1 89 ? 12.818 6.181 -16.247 1.00 91.56 89 ALA A N 1
ATOM 709 C CA . ALA A 1 89 ? 12.614 6.897 -14.997 1.00 91.56 89 ALA A CA 1
ATOM 710 C C . ALA A 1 89 ? 11.133 7.263 -14.825 1.00 91.56 89 ALA A C 1
ATOM 712 O O . ALA A 1 89 ? 10.546 6.965 -13.786 1.00 91.56 89 ALA A O 1
ATOM 713 N N . ALA A 1 90 ? 10.497 7.798 -15.873 1.00 94.12 90 ALA A N 1
ATOM 714 C CA . ALA A 1 90 ? 9.071 8.105 -15.859 1.00 94.12 90 ALA A CA 1
ATOM 715 C C . ALA A 1 90 ? 8.213 6.852 -15.604 1.00 94.12 90 ALA A C 1
ATOM 717 O O . ALA A 1 90 ? 7.342 6.871 -14.734 1.00 94.12 90 ALA A O 1
ATOM 718 N N . GLY A 1 91 ? 8.490 5.742 -16.295 1.00 91.12 91 GLY A N 1
ATOM 719 C CA . GLY A 1 91 ? 7.776 4.476 -16.108 1.00 91.12 91 GLY A CA 1
ATOM 720 C C . GLY A 1 91 ? 7.891 3.922 -14.683 1.00 91.12 91 GLY A C 1
ATOM 721 O O . GLY A 1 91 ? 6.883 3.541 -14.085 1.00 91.12 91 GLY A O 1
ATOM 722 N N . LEU A 1 92 ? 9.097 3.933 -14.105 1.00 90.69 92 LEU A N 1
ATOM 723 C CA . LEU A 1 92 ? 9.338 3.499 -12.725 1.00 90.69 92 LEU A CA 1
ATOM 724 C C . LEU A 1 92 ? 8.671 4.425 -11.701 1.00 90.69 92 LEU A C 1
ATOM 726 O O . LEU A 1 92 ? 8.116 3.937 -10.713 1.00 90.69 92 LEU A O 1
ATOM 730 N N . CYS A 1 93 ? 8.670 5.739 -11.938 1.00 93.06 93 CYS A N 1
ATOM 731 C CA . CYS A 1 93 ? 7.960 6.707 -11.104 1.00 93.06 93 CYS A CA 1
ATOM 732 C C . CYS A 1 93 ? 6.445 6.466 -11.122 1.00 93.06 93 CYS A C 1
ATOM 734 O O . CYS A 1 93 ? 5.833 6.361 -10.057 1.00 93.06 93 CYS A O 1
ATOM 736 N N . LEU A 1 94 ? 5.842 6.313 -12.306 1.00 93.06 94 LEU A N 1
ATOM 737 C CA . LEU A 1 94 ? 4.413 6.013 -12.443 1.00 93.06 94 LEU A CA 1
ATOM 738 C C . LEU A 1 94 ? 4.057 4.691 -11.756 1.00 93.06 94 LEU A C 1
ATOM 740 O O . LEU A 1 94 ? 3.076 4.618 -11.017 1.00 93.06 94 LEU A O 1
ATOM 744 N N . TRP A 1 95 ? 4.868 3.653 -11.955 1.00 90.31 95 TRP A N 1
ATOM 745 C CA . TRP A 1 95 ? 4.638 2.357 -11.326 1.00 90.31 95 TRP A CA 1
ATOM 746 C C . TRP A 1 95 ? 4.735 2.430 -9.796 1.00 90.31 95 TRP A C 1
ATOM 748 O O . TRP A 1 95 ? 3.862 1.907 -9.099 1.00 90.31 95 TRP A O 1
ATOM 758 N N . SER A 1 96 ? 5.726 3.152 -9.266 1.00 88.81 96 SER A N 1
ATOM 759 C CA . SER A 1 96 ? 5.879 3.380 -7.823 1.00 88.81 96 SER A CA 1
ATOM 760 C C . SER A 1 96 ? 4.668 4.110 -7.232 1.00 88.81 96 SER A C 1
ATOM 762 O O . SER A 1 96 ? 4.181 3.746 -6.158 1.00 88.81 96 SER A O 1
ATOM 764 N N . LEU A 1 97 ? 4.125 5.093 -7.953 1.00 92.06 97 LEU A N 1
ATOM 765 C CA . LEU A 1 97 ? 2.925 5.829 -7.553 1.00 92.06 97 LEU A CA 1
ATOM 766 C C . LEU A 1 97 ? 1.687 4.919 -7.513 1.00 92.06 97 LEU A C 1
ATOM 768 O O . LEU A 1 97 ? 0.948 4.925 -6.528 1.00 92.06 97 LEU A O 1
ATOM 772 N N . VAL A 1 98 ? 1.498 4.063 -8.523 1.00 88.75 98 VAL A N 1
ATOM 773 C CA . VAL A 1 98 ? 0.408 3.068 -8.543 1.00 88.75 98 VAL A CA 1
ATOM 774 C C . VAL A 1 98 ? 0.511 2.099 -7.364 1.00 88.75 98 VAL A C 1
ATOM 776 O O . VAL A 1 98 ? -0.493 1.825 -6.701 1.00 88.75 98 VAL A O 1
ATOM 779 N N . VAL A 1 99 ? 1.713 1.593 -7.076 1.00 87.06 99 VAL A N 1
ATOM 780 C CA . VAL A 1 99 ? 1.950 0.701 -5.931 1.00 87.06 99 VAL A CA 1
ATOM 781 C C . VAL A 1 99 ? 1.622 1.405 -4.616 1.00 87.06 99 VAL A C 1
ATOM 783 O O . VAL A 1 99 ? 0.935 0.833 -3.770 1.00 87.06 99 VAL A O 1
ATOM 786 N N . THR A 1 100 ? 2.047 2.658 -4.469 1.00 89.12 100 THR A N 1
ATOM 787 C CA . THR A 1 100 ? 1.811 3.457 -3.261 1.00 89.12 100 THR A CA 1
ATOM 788 C C . THR A 1 100 ? 0.319 3.675 -3.036 1.00 89.12 100 THR A C 1
ATOM 790 O O . THR A 1 100 ? -0.182 3.444 -1.937 1.00 89.12 100 THR A O 1
ATOM 793 N N . HIS A 1 101 ? -0.436 4.006 -4.086 1.00 86.75 101 HIS A N 1
ATOM 794 C CA . HIS A 1 101 ? -1.885 4.182 -3.982 1.00 86.75 101 HIS A CA 1
ATOM 795 C C . HIS A 1 101 ? -2.626 2.921 -3.528 1.00 86.75 101 HIS A C 1
ATOM 797 O O . HIS A 1 101 ? -3.587 3.028 -2.764 1.00 86.75 101 HIS A O 1
ATOM 803 N N . ARG A 1 102 ? -2.171 1.729 -3.938 1.00 85.75 102 ARG A N 1
ATOM 804 C CA . ARG A 1 102 ? -2.762 0.449 -3.505 1.00 85.75 102 ARG A CA 1
ATOM 805 C C . ARG A 1 102 ? -2.564 0.140 -2.020 1.00 85.75 102 ARG A C 1
ATOM 807 O O . ARG A 1 102 ? -3.288 -0.699 -1.485 1.00 85.75 102 ARG A O 1
ATOM 814 N N . ILE A 1 103 ? -1.600 0.792 -1.371 1.00 87.06 103 ILE A N 1
ATOM 815 C CA . ILE A 1 103 ? -1.283 0.610 0.050 1.00 87.06 103 ILE A CA 1
ATOM 816 C C . ILE A 1 103 ? -1.864 1.765 0.873 1.00 87.06 103 ILE A C 1
ATOM 818 O O . ILE A 1 103 ? -2.590 1.525 1.833 1.00 87.06 103 ILE A O 1
ATOM 822 N N . CYS A 1 104 ? -1.606 3.017 0.485 1.00 88.56 104 CYS A N 1
ATOM 823 C CA . CYS A 1 104 ? -2.033 4.197 1.241 1.00 88.56 104 CYS A CA 1
ATOM 824 C C . CYS A 1 104 ? -3.558 4.355 1.301 1.00 88.56 104 CYS A C 1
ATOM 826 O O . CYS A 1 104 ? -4.081 4.778 2.327 1.00 88.56 104 CYS A O 1
ATOM 828 N N . GLY A 1 105 ? -4.279 3.991 0.233 1.00 86.38 105 GLY A N 1
ATOM 829 C CA . GLY A 1 105 ? -5.743 4.059 0.191 1.00 86.38 105 GLY A CA 1
ATOM 830 C C . GLY A 1 105 ? -6.413 3.253 1.312 1.00 86.38 105 GLY A C 1
ATOM 831 O O . GLY A 1 105 ? -7.085 3.843 2.160 1.00 86.38 105 GLY A O 1
ATOM 832 N N . PRO A 1 106 ? -6.224 1.921 1.362 1.00 88.88 106 PRO A N 1
ATOM 833 C CA . PRO A 1 106 ? -6.764 1.109 2.447 1.00 88.88 106 PRO A CA 1
ATOM 834 C C . PRO A 1 106 ? -6.175 1.476 3.813 1.00 88.88 106 PRO A C 1
ATOM 836 O O . PRO A 1 106 ? -6.903 1.421 4.799 1.00 88.88 106 PRO A O 1
ATOM 839 N N . LEU A 1 107 ? -4.907 1.898 3.887 1.00 90.56 107 LEU A N 1
ATOM 840 C CA . LEU A 1 107 ? -4.289 2.303 5.150 1.00 90.56 107 LEU A CA 1
ATOM 841 C C . LEU A 1 107 ? -5.010 3.500 5.788 1.00 90.56 107 LEU A C 1
ATOM 843 O O . LEU A 1 107 ? -5.332 3.442 6.970 1.00 90.56 107 LEU A O 1
ATOM 847 N N . TYR A 1 108 ? -5.351 4.524 5.001 1.00 90.56 108 TYR A N 1
ATOM 848 C CA . TYR A 1 108 ? -6.101 5.691 5.479 1.00 90.56 108 TYR A CA 1
ATOM 849 C C . TYR A 1 108 ? -7.501 5.324 5.996 1.00 90.56 108 TYR A C 1
ATOM 851 O O . TYR A 1 108 ? -7.977 5.858 6.997 1.00 90.56 108 TYR A O 1
ATOM 859 N N . VAL A 1 109 ? -8.174 4.374 5.334 1.00 89.06 109 VAL A N 1
ATOM 860 C CA . VAL A 1 109 ? -9.479 3.873 5.794 1.00 89.06 109 VAL A CA 1
ATOM 861 C C . VAL A 1 109 ? -9.343 3.186 7.153 1.00 89.06 109 VAL A C 1
ATOM 863 O O . VAL A 1 109 ? -10.154 3.428 8.043 1.00 89.06 109 VAL A O 1
ATOM 866 N N . MET A 1 110 ? -8.317 2.350 7.319 1.00 90.88 110 MET A N 1
ATOM 867 C CA . MET A 1 110 ? -8.060 1.637 8.572 1.00 90.88 110 MET A CA 1
ATOM 868 C C . MET A 1 110 ? -7.649 2.584 9.699 1.00 90.88 110 MET A C 1
ATOM 870 O O . MET A 1 110 ? -8.132 2.429 10.815 1.00 90.88 110 MET A O 1
ATOM 874 N N . GLU A 1 111 ? -6.822 3.587 9.406 1.00 91.69 111 GLU A N 1
ATOM 875 C CA . GLU A 1 111 ? -6.456 4.644 10.352 1.00 91.69 111 GLU A CA 1
ATOM 876 C C . GLU A 1 111 ? -7.704 5.354 10.878 1.00 91.69 111 GLU A C 1
ATOM 878 O O . GLU A 1 111 ? -7.941 5.364 12.082 1.00 91.69 111 GLU A O 1
ATOM 883 N N . ARG A 1 112 ? -8.574 5.835 9.981 1.00 90.31 112 ARG A N 1
ATOM 884 C CA . ARG A 1 112 ? -9.825 6.495 10.370 1.00 90.31 112 ARG A CA 1
ATOM 885 C C . ARG A 1 112 ? -10.740 5.584 11.192 1.00 90.31 112 ARG A C 1
ATOM 887 O O . ARG A 1 112 ? -11.364 6.044 12.145 1.00 90.31 112 ARG A O 1
ATOM 894 N N . MET A 1 113 ? -10.838 4.301 10.838 1.00 89.88 113 MET A N 1
ATOM 895 C CA . MET A 1 113 ? -11.605 3.327 11.624 1.00 89.88 113 MET A CA 1
ATOM 896 C C . MET A 1 113 ? -11.041 3.179 13.039 1.00 89.88 113 MET A C 1
ATOM 898 O O . MET A 1 113 ? -11.804 3.206 13.999 1.00 89.88 113 MET A O 1
ATOM 902 N N . LEU A 1 114 ? -9.720 3.064 13.177 1.00 91.69 114 LEU A N 1
ATOM 903 C CA . LEU A 1 114 ? -9.058 2.968 14.476 1.00 91.69 114 LEU A CA 1
ATOM 904 C C . LEU A 1 114 ? -9.224 4.250 15.296 1.00 91.69 114 LEU A C 1
ATOM 906 O O . LEU A 1 114 ? -9.438 4.161 16.500 1.00 91.69 114 LEU A O 1
ATOM 910 N N . THR A 1 115 ? -9.206 5.424 14.661 1.00 92.31 115 THR A N 1
ATOM 911 C CA . THR A 1 115 ? -9.532 6.692 15.326 1.00 92.31 115 THR A CA 1
ATOM 912 C C . THR A 1 115 ? -10.958 6.678 15.872 1.00 92.31 115 THR A C 1
ATOM 914 O O . THR A 1 115 ? -11.155 6.997 17.039 1.00 92.31 115 THR A O 1
ATOM 917 N N . HIS A 1 116 ? -11.944 6.237 15.081 1.00 90.69 116 HIS A N 1
ATOM 918 C CA . HIS A 1 116 ? -13.327 6.121 15.554 1.00 90.69 116 HIS A CA 1
ATOM 919 C C . HIS A 1 116 ? -13.446 5.181 16.758 1.00 90.69 116 HIS A C 1
ATOM 921 O O . HIS A 1 116 ? -14.091 5.535 17.741 1.00 90.69 116 HIS A O 1
ATOM 927 N N . VAL A 1 117 ? -12.770 4.031 16.716 1.00 90.75 117 VAL A N 1
ATOM 928 C CA . VAL A 1 117 ? -12.729 3.086 17.842 1.00 90.75 117 VAL A CA 1
ATOM 929 C C . VAL A 1 117 ? -12.070 3.715 19.072 1.00 90.75 117 VAL A C 1
ATOM 931 O O . VAL A 1 117 ? -12.584 3.565 20.176 1.00 90.75 117 VAL A O 1
ATOM 934 N N . ALA A 1 118 ? -10.971 4.453 18.897 1.00 90.19 118 ALA A N 1
ATOM 935 C CA . ALA A 1 118 ? -10.278 5.139 19.989 1.00 90.19 118 ALA A CA 1
ATOM 936 C C . ALA A 1 118 ? -11.141 6.226 20.655 1.00 90.19 118 ALA A C 1
ATOM 938 O O . ALA A 1 118 ? -11.013 6.474 21.850 1.00 90.19 118 ALA A O 1
ATOM 939 N N . GLU A 1 119 ? -12.053 6.840 19.904 1.00 92.50 119 GLU A N 1
ATOM 940 C CA . GLU A 1 119 ? -13.036 7.803 20.411 1.00 92.50 119 GLU A CA 1
ATOM 941 C C . GLU A 1 119 ? -14.296 7.133 20.995 1.00 92.50 119 GLU A C 1
ATOM 943 O O . GLU A 1 119 ? -15.244 7.824 21.366 1.00 92.50 119 GLU A O 1
ATOM 948 N N . GLY A 1 120 ? -14.353 5.797 21.038 1.00 88.12 120 GLY A N 1
ATOM 949 C CA . GLY A 1 120 ? -15.527 5.044 21.491 1.00 88.12 120 GLY A CA 1
ATOM 950 C C . GLY A 1 120 ? -16.707 5.071 20.511 1.00 88.12 120 GLY A C 1
ATOM 951 O O . GLY A 1 120 ? -17.829 4.725 20.878 1.00 88.12 120 GLY A O 1
ATOM 952 N N . ARG A 1 121 ? -16.482 5.489 19.260 1.00 87.62 121 ARG A N 1
ATOM 953 C CA . ARG A 1 121 ? -17.486 5.477 18.188 1.00 87.62 121 ARG A CA 1
ATOM 954 C C . ARG A 1 121 ? -17.454 4.139 17.454 1.00 87.62 121 ARG A C 1
ATOM 956 O O . ARG A 1 121 ? -16.392 3.560 17.234 1.00 87.62 121 ARG A O 1
ATOM 963 N N . ARG A 1 122 ? -18.620 3.656 17.013 1.00 82.75 122 ARG A N 1
ATOM 964 C CA . ARG A 1 122 ? -18.689 2.450 16.176 1.00 82.75 122 ARG A CA 1
ATOM 965 C C . ARG A 1 122 ? -18.115 2.749 14.781 1.00 82.75 122 ARG A C 1
ATOM 967 O O . ARG A 1 122 ? -18.614 3.664 14.123 1.00 82.75 122 ARG A O 1
ATOM 974 N N . PRO A 1 123 ? -17.081 2.020 14.323 1.00 85.12 123 PRO A N 1
ATOM 975 C CA . PRO A 1 123 ? -16.515 2.215 12.996 1.00 85.12 123 PRO A CA 1
ATOM 976 C C . PRO A 1 123 ? -17.456 1.671 11.916 1.00 85.12 123 PRO A C 1
ATOM 978 O O . PRO A 1 123 ? -18.119 0.650 12.094 1.00 85.12 123 PRO A O 1
ATOM 981 N N . ASP A 1 124 ? -17.477 2.337 10.765 1.00 82.44 124 ASP A N 1
ATOM 982 C CA . ASP A 1 124 ? -18.351 1.973 9.652 1.00 82.44 124 ASP A CA 1
ATOM 983 C C . ASP A 1 124 ? -17.779 0.795 8.844 1.00 82.44 124 ASP A C 1
ATOM 985 O O . ASP A 1 124 ? -16.610 0.811 8.440 1.00 82.44 124 ASP A O 1
ATOM 989 N N . ARG A 1 125 ? -18.595 -0.227 8.553 1.00 77.69 125 ARG A N 1
ATOM 990 C CA . ARG A 1 125 ? -18.179 -1.413 7.778 1.00 77.69 125 ARG A CA 1
ATOM 991 C C . ARG A 1 125 ? -18.134 -1.117 6.283 1.00 77.69 125 ARG A C 1
ATOM 993 O O . ARG A 1 125 ? -19.020 -1.500 5.523 1.00 77.69 125 ARG A O 1
ATOM 1000 N N . ARG A 1 126 ? -17.068 -0.452 5.837 1.00 80.69 126 ARG A N 1
ATOM 1001 C CA . ARG A 1 126 ? -16.865 -0.139 4.416 1.00 80.69 126 ARG A CA 1
ATOM 1002 C C . ARG A 1 126 ? -15.878 -1.098 3.738 1.00 80.69 126 ARG A C 1
ATOM 1004 O O . ARG A 1 126 ? -14.694 -1.020 4.052 1.00 80.69 126 ARG A O 1
ATOM 1011 N N . PRO A 1 127 ? -16.299 -1.930 2.766 1.00 78.75 127 PRO A N 1
ATOM 1012 C CA . PRO A 1 127 ? -15.413 -2.908 2.140 1.00 78.75 127 PRO A CA 1
ATOM 1013 C C . PRO A 1 127 ? -14.240 -2.251 1.395 1.00 78.75 127 PRO A C 1
ATOM 1015 O O . PRO A 1 127 ? -14.406 -1.230 0.724 1.00 78.75 127 PRO A O 1
ATOM 1018 N N . LEU A 1 128 ? -13.060 -2.878 1.480 1.00 81.19 128 LEU A N 1
ATOM 1019 C CA . LEU A 1 128 ? -11.885 -2.518 0.674 1.00 81.19 128 LEU A CA 1
ATOM 1020 C C . LEU A 1 128 ? -12.086 -2.870 -0.802 1.00 81.19 128 LEU A C 1
ATOM 1022 O O . LEU A 1 128 ? -12.839 -3.783 -1.159 1.00 81.19 128 LEU A O 1
ATOM 1026 N N . ARG A 1 129 ? -11.364 -2.170 -1.681 1.00 79.56 129 ARG A N 1
ATOM 1027 C CA . ARG A 1 129 ? -11.446 -2.380 -3.127 1.00 79.56 129 ARG A CA 1
ATOM 1028 C C . ARG A 1 129 ? -10.870 -3.745 -3.499 1.00 79.56 129 ARG A C 1
ATOM 1030 O O . ARG A 1 129 ? -9.969 -4.276 -2.851 1.00 79.56 129 ARG A O 1
ATOM 1037 N N . ARG A 1 130 ? -11.350 -4.326 -4.608 1.00 70.38 130 ARG A N 1
ATOM 1038 C CA . ARG A 1 130 ? -10.980 -5.691 -5.035 1.00 70.38 130 ARG A CA 1
ATOM 1039 C C . ARG A 1 130 ? -9.473 -5.890 -5.271 1.00 70.38 130 ARG A C 1
ATOM 1041 O O . ARG A 1 130 ? -9.020 -7.029 -5.205 1.00 70.38 130 ARG A O 1
ATOM 1048 N N . HIS A 1 131 ? -8.702 -4.838 -5.504 1.00 73.56 131 HIS A N 1
ATOM 1049 C CA . HIS A 1 131 ? -7.268 -4.938 -5.790 1.00 73.56 131 HIS A CA 1
ATOM 1050 C C . HIS A 1 131 ? -6.377 -4.321 -4.711 1.00 73.56 131 HIS A C 1
ATOM 1052 O O . HIS A 1 131 ? -5.183 -4.155 -4.947 1.00 73.56 131 HIS A O 1
ATOM 1058 N N . ASP A 1 132 ? -6.950 -4.001 -3.551 1.00 82.62 132 ASP A N 1
ATOM 1059 C CA . ASP A 1 132 ? -6.184 -3.526 -2.405 1.00 82.62 132 ASP A CA 1
ATOM 1060 C C . ASP A 1 132 ? -5.416 -4.689 -1.773 1.00 82.62 132 ASP A C 1
ATOM 1062 O O . ASP A 1 132 ? -5.897 -5.824 -1.723 1.00 82.62 132 ASP A O 1
ATOM 1066 N N . GLU A 1 133 ? -4.212 -4.403 -1.292 1.00 83.69 133 GLU A N 1
ATOM 1067 C CA . GLU A 1 133 ? -3.265 -5.435 -0.854 1.00 83.69 133 GLU A CA 1
ATOM 1068 C C . GLU A 1 133 ? -3.376 -5.717 0.655 1.00 83.69 133 GLU A C 1
ATOM 1070 O O . GLU A 1 133 ? -2.953 -6.764 1.134 1.00 83.69 133 GLU A O 1
ATOM 1075 N N . LEU A 1 134 ? -4.018 -4.815 1.406 1.00 87.25 134 LEU A N 1
ATOM 1076 C CA . LEU A 1 134 ? -4.222 -4.918 2.856 1.00 87.25 134 LEU A CA 1
ATOM 1077 C C . LEU A 1 134 ? -5.508 -5.661 3.251 1.00 87.25 134 LEU A C 1
ATOM 1079 O O . LEU A 1 134 ? -5.940 -5.573 4.395 1.00 87.25 134 LEU A O 1
ATOM 1083 N N . LYS A 1 135 ? -6.147 -6.397 2.338 1.00 86.75 135 LYS A N 1
ATOM 1084 C CA . LYS A 1 135 ? -7.432 -7.063 2.618 1.00 86.75 135 LYS A CA 1
ATOM 1085 C C . LYS A 1 135 ? -7.372 -8.096 3.732 1.00 86.75 135 LYS A C 1
ATOM 1087 O O . LYS A 1 135 ? -8.287 -8.147 4.545 1.00 86.75 135 LYS A O 1
ATOM 1092 N N . ASP A 1 136 ? -6.321 -8.908 3.768 1.00 85.25 136 ASP A N 1
ATOM 1093 C CA . ASP A 1 136 ? -6.187 -9.948 4.792 1.00 85.25 136 ASP A CA 1
ATOM 1094 C C . ASP A 1 136 ? -5.982 -9.316 6.170 1.00 85.25 136 ASP A C 1
ATOM 1096 O O . ASP A 1 136 ? -6.597 -9.725 7.154 1.00 85.25 136 ASP A O 1
ATOM 1100 N N . PHE A 1 137 ? -5.180 -8.248 6.219 1.00 87.56 137 PHE A N 1
ATOM 1101 C CA . PHE A 1 137 ? -4.994 -7.444 7.421 1.00 87.56 137 PHE A CA 1
ATOM 1102 C C . PHE A 1 137 ? -6.300 -6.757 7.845 1.00 87.56 137 PHE A C 1
ATOM 1104 O O . PHE A 1 137 ? -6.669 -6.795 9.014 1.00 87.56 137 PHE A O 1
ATOM 1111 N N . TYR A 1 138 ? -7.050 -6.208 6.893 1.00 89.50 138 TYR A N 1
ATOM 1112 C CA . TYR A 1 138 ? -8.363 -5.616 7.126 1.00 89.50 138 TYR A CA 1
ATOM 1113 C C . TYR A 1 138 ? -9.378 -6.629 7.671 1.00 89.50 138 TYR A C 1
ATOM 1115 O O . TYR A 1 138 ? -10.090 -6.338 8.629 1.00 89.50 138 TYR A O 1
ATOM 1123 N N . ALA A 1 139 ? -9.418 -7.840 7.112 1.00 88.62 139 ALA A N 1
ATOM 1124 C CA . ALA A 1 139 ? -10.273 -8.916 7.601 1.00 88.62 139 ALA A CA 1
ATOM 1125 C C . ALA A 1 139 ? -9.882 -9.349 9.022 1.00 88.6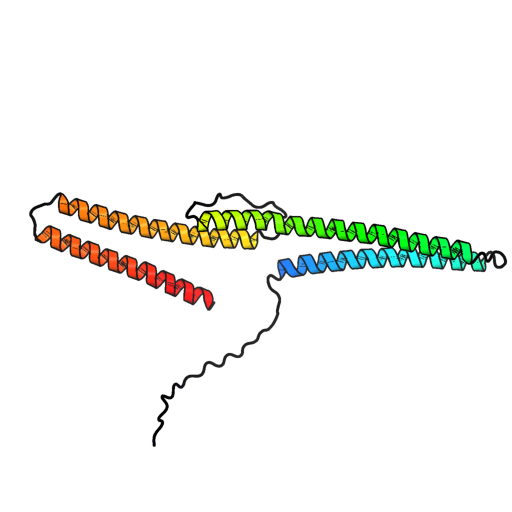2 139 ALA A C 1
ATOM 1127 O O . ALA A 1 139 ? -10.754 -9.587 9.858 1.00 88.62 139 ALA A O 1
ATOM 1128 N N . LEU A 1 140 ? -8.580 -9.424 9.318 1.00 89.62 140 LEU A N 1
ATOM 1129 C CA . LEU A 1 140 ? -8.085 -9.707 10.663 1.00 89.62 140 LEU A CA 1
ATOM 1130 C C . LEU A 1 140 ? -8.485 -8.606 11.655 1.00 89.62 140 LEU A C 1
ATOM 1132 O O . LEU A 1 140 ? -8.965 -8.920 12.743 1.00 89.62 140 LEU A O 1
ATOM 1136 N N . MET A 1 141 ? -8.334 -7.338 11.267 1.00 90.94 141 MET A N 1
ATOM 1137 C CA . MET A 1 141 ? -8.735 -6.187 12.076 1.00 90.94 141 MET A CA 1
ATOM 1138 C C . MET A 1 141 ? -10.231 -6.236 12.401 1.00 90.94 141 MET A C 1
ATOM 1140 O O . MET A 1 141 ? -10.596 -6.109 13.566 1.00 90.94 141 MET A O 1
ATOM 1144 N N . TRP A 1 142 ? -11.096 -6.505 11.418 1.00 90.62 142 TRP A N 1
ATOM 1145 C CA . TRP A 1 142 ? -12.535 -6.646 11.670 1.00 90.62 142 TRP A CA 1
ATOM 1146 C C . TRP A 1 142 ? -12.872 -7.787 12.612 1.00 90.62 142 TRP A C 1
ATOM 1148 O O . TRP A 1 142 ? -13.655 -7.599 13.532 1.00 90.62 142 TRP A O 1
ATOM 1158 N N . ARG A 1 143 ? -12.239 -8.952 12.453 1.00 90.00 143 ARG A N 1
ATOM 1159 C CA . ARG A 1 143 ? -12.434 -10.058 13.402 1.00 90.00 143 ARG A CA 1
ATOM 1160 C C . ARG A 1 143 ? -12.033 -9.673 14.827 1.00 90.00 143 ARG A C 1
ATOM 1162 O O . ARG A 1 143 ? -12.620 -10.187 15.774 1.00 90.00 143 ARG A O 1
ATOM 1169 N N . ALA A 1 144 ? -11.023 -8.820 14.993 1.00 89.44 144 ALA A N 1
ATOM 1170 C CA . ALA A 1 144 ? -10.629 -8.323 16.305 1.00 89.44 144 ALA A CA 1
ATOM 1171 C C . ALA A 1 144 ? -11.674 -7.353 16.876 1.00 89.44 144 ALA A C 1
ATOM 1173 O O . ALA A 1 144 ? -12.099 -7.543 18.014 1.00 89.44 144 ALA A O 1
ATOM 1174 N N . LEU A 1 145 ? -12.133 -6.384 16.078 1.00 91.06 145 LEU A N 1
ATOM 1175 C CA . LEU A 1 145 ? -13.175 -5.431 16.475 1.00 91.06 145 LEU A CA 1
ATOM 1176 C C . LEU A 1 145 ? -14.488 -6.135 16.836 1.00 91.06 145 LEU A C 1
ATOM 1178 O O . LEU A 1 145 ? -15.055 -5.860 17.887 1.00 91.06 145 LEU A O 1
ATOM 1182 N N . ASP A 1 146 ? -14.906 -7.121 16.043 1.00 90.88 146 ASP A N 1
ATOM 1183 C CA . ASP A 1 146 ? -16.116 -7.910 16.300 1.00 90.88 146 ASP A CA 1
ATOM 1184 C C . ASP A 1 146 ? -16.040 -8.647 17.639 1.00 90.88 146 ASP A C 1
ATOM 1186 O O . ASP A 1 146 ? -17.013 -8.703 18.388 1.00 90.88 146 ASP A O 1
ATOM 1190 N N . ARG A 1 147 ? -14.865 -9.188 17.985 1.00 89.69 147 ARG A N 1
ATOM 1191 C CA . ARG A 1 147 ? -14.658 -9.827 19.291 1.00 89.69 147 ARG A CA 1
ATOM 1192 C C . ARG A 1 147 ? -14.678 -8.829 20.443 1.00 89.69 147 ARG A C 1
ATOM 1194 O O . ARG A 1 147 ? -15.082 -9.203 21.541 1.00 89.69 147 ARG A O 1
ATOM 1201 N N . MET A 1 148 ? -14.217 -7.599 20.230 1.00 88.62 148 MET A N 1
ATOM 1202 C CA . MET A 1 148 ? -14.297 -6.545 21.245 1.00 88.62 148 MET A CA 1
ATOM 1203 C C . MET A 1 148 ? -15.753 -6.144 21.483 1.00 88.62 148 MET A C 1
ATOM 1205 O O . MET A 1 148 ? -16.190 -6.113 22.629 1.00 88.62 148 MET A O 1
ATOM 1209 N N . GLU A 1 149 ? -16.522 -5.953 20.414 1.00 88.38 149 GLU A N 1
ATOM 1210 C CA . GLU A 1 149 ? -17.942 -5.605 20.491 1.00 88.38 149 GLU A CA 1
ATOM 1211 C C . GLU A 1 149 ? -18.764 -6.705 21.180 1.00 88.38 149 GLU A C 1
ATOM 1213 O O . GLU A 1 149 ? -19.509 -6.426 22.116 1.00 88.38 149 GLU A O 1
ATOM 1218 N N . GLN A 1 150 ? -18.545 -7.974 20.818 1.00 89.31 150 GLN A N 1
ATOM 1219 C CA . GLN A 1 150 ? -19.192 -9.114 21.481 1.00 89.31 150 GLN A CA 1
ATOM 1220 C C . GLN A 1 150 ? -18.904 -9.163 22.989 1.00 89.31 150 GLN A C 1
ATOM 1222 O O . GLN A 1 150 ? -19.784 -9.506 23.779 1.00 89.31 150 GLN A O 1
ATOM 1227 N N . ARG A 1 151 ? -17.677 -8.816 23.406 1.00 85.25 151 ARG A N 1
ATOM 1228 C CA . ARG A 1 151 ? -17.303 -8.749 24.829 1.00 85.25 151 ARG A CA 1
ATOM 1229 C C . ARG A 1 151 ? -18.000 -7.596 25.540 1.00 85.25 151 ARG A C 1
ATOM 1231 O O . ARG A 1 151 ? -18.478 -7.784 26.657 1.00 85.25 151 ARG A O 1
ATOM 1238 N N . GLU A 1 152 ? -18.062 -6.425 24.912 1.00 87.81 152 GLU A N 1
ATOM 1239 C CA . GLU A 1 152 ? -18.783 -5.281 25.470 1.00 87.81 152 GLU A CA 1
ATOM 1240 C C . GLU A 1 152 ? -20.271 -5.579 25.645 1.00 87.81 152 GLU A C 1
ATOM 1242 O O . GLU A 1 152 ? -20.836 -5.266 26.691 1.00 87.81 152 GLU A O 1
ATOM 1247 N N . ASP A 1 153 ? -20.906 -6.207 24.659 1.00 88.75 153 ASP A N 1
ATOM 1248 C CA . ASP A 1 153 ? -22.333 -6.517 24.717 1.00 88.75 153 ASP A CA 1
ATOM 1249 C C . ASP A 1 153 ? -22.640 -7.585 25.772 1.00 88.75 153 ASP A C 1
ATOM 1251 O O . ASP A 1 153 ? -23.601 -7.436 26.532 1.00 88.75 153 ASP A O 1
ATOM 1255 N N . ALA A 1 154 ? -21.776 -8.596 25.916 1.00 87.06 154 ALA A N 1
ATOM 1256 C CA . ALA A 1 154 ? -21.863 -9.555 27.016 1.00 87.06 154 ALA A CA 1
ATOM 1257 C C . ALA A 1 154 ? -21.738 -8.862 28.387 1.00 87.06 154 ALA A C 1
ATOM 1259 O O . ALA A 1 154 ? -22.521 -9.137 29.298 1.00 87.06 154 ALA A O 1
ATOM 1260 N N . TYR A 1 155 ? -20.800 -7.918 28.529 1.00 82.75 155 TYR A N 1
ATOM 1261 C CA . TYR A 1 155 ? -20.625 -7.148 29.762 1.00 82.75 155 TYR A CA 1
ATOM 1262 C C . TYR A 1 155 ? -21.843 -6.267 30.068 1.00 82.75 155 TYR A C 1
ATOM 1264 O O . TYR A 1 155 ? -22.352 -6.277 31.190 1.00 82.75 155 TYR A O 1
ATOM 1272 N N . ARG A 1 156 ? -22.358 -5.544 29.063 1.00 86.06 156 ARG A N 1
ATOM 1273 C CA . ARG A 1 156 ? -23.570 -4.719 29.180 1.00 86.06 156 ARG A CA 1
ATOM 1274 C C . ARG A 1 156 ? -24.779 -5.559 29.586 1.00 86.06 156 ARG A C 1
ATOM 1276 O O . ARG A 1 156 ? -25.564 -5.114 30.420 1.00 86.06 156 ARG A O 1
ATOM 1283 N N . GLN A 1 157 ? -24.930 -6.762 29.031 1.00 90.62 157 GLN A N 1
ATOM 1284 C CA . GLN A 1 157 ? -26.034 -7.658 29.373 1.00 90.62 157 GLN A CA 1
ATOM 1285 C C . GLN A 1 157 ? -25.938 -8.155 30.819 1.00 90.62 157 GLN A C 1
ATOM 1287 O O . GLN A 1 157 ? -26.947 -8.164 31.522 1.00 90.62 157 GLN A O 1
ATOM 1292 N N . SER A 1 158 ? -24.740 -8.511 31.288 1.00 85.19 158 SER A N 1
ATOM 1293 C CA . SER A 1 158 ? -24.518 -8.860 32.694 1.00 85.19 158 SER A CA 1
ATOM 1294 C C . SER A 1 158 ? -24.836 -7.687 33.620 1.00 85.19 158 SER A C 1
ATOM 1296 O O . SER A 1 158 ? -25.550 -7.870 34.599 1.00 85.19 158 SER A O 1
ATOM 1298 N N . LEU A 1 159 ? -24.392 -6.470 33.287 1.00 84.62 159 LEU A N 1
ATOM 1299 C CA . LEU A 1 159 ? -24.683 -5.281 34.091 1.00 84.62 159 LEU A CA 1
ATOM 1300 C C . LEU A 1 159 ? -26.192 -4.996 34.171 1.00 84.62 159 LEU A C 1
ATOM 1302 O O . LEU A 1 159 ? -26.700 -4.732 35.255 1.00 84.62 159 LEU A O 1
ATOM 1306 N N . ARG A 1 160 ? -26.915 -5.107 33.046 1.00 85.06 160 ARG A N 1
ATOM 1307 C CA . ARG A 1 160 ? -28.381 -4.955 33.010 1.00 85.06 160 ARG A CA 1
ATOM 1308 C C . ARG A 1 160 ? -29.079 -5.953 33.926 1.00 85.06 160 ARG A C 1
ATOM 1310 O O . ARG A 1 160 ? -29.901 -5.539 34.723 1.00 85.06 160 ARG A O 1
ATOM 1317 N N . ARG A 1 161 ? -28.675 -7.229 33.903 1.00 84.38 161 ARG A N 1
ATOM 1318 C CA . ARG A 1 161 ? -29.236 -8.246 34.810 1.00 84.38 161 ARG A CA 1
ATOM 1319 C C . ARG A 1 161 ? -29.032 -7.905 36.287 1.00 84.38 161 ARG A C 1
ATOM 1321 O O . ARG A 1 161 ? -29.905 -8.213 37.087 1.00 84.38 161 ARG A O 1
ATOM 1328 N N . VAL A 1 162 ? -27.898 -7.298 36.656 1.00 83.69 162 VAL A N 1
ATOM 1329 C CA . VAL A 1 162 ? -27.674 -6.829 38.038 1.00 83.69 162 VAL A CA 1
ATOM 1330 C C . VAL A 1 162 ? -28.642 -5.708 38.386 1.00 83.69 162 VAL A C 1
ATOM 1332 O O . VAL A 1 162 ? -29.241 -5.754 39.452 1.00 83.69 162 VAL A O 1
ATOM 1335 N N . VAL A 1 163 ? -28.785 -4.716 37.504 1.00 81.69 163 VAL A N 1
ATOM 1336 C CA . VAL A 1 163 ? -29.698 -3.585 37.719 1.00 81.69 163 VAL A CA 1
ATOM 1337 C C . VAL A 1 163 ? -31.140 -4.081 37.839 1.00 81.69 163 VAL A C 1
ATOM 1339 O O . VAL A 1 163 ? -31.776 -3.799 38.845 1.00 81.69 163 VAL A O 1
ATOM 1342 N N . ASP A 1 164 ? -31.598 -4.923 36.910 1.00 84.12 164 ASP A N 1
ATOM 1343 C CA . ASP A 1 164 ? -32.948 -5.500 36.932 1.00 84.12 164 ASP A CA 1
ATOM 1344 C C . ASP A 1 164 ? -33.202 -6.314 38.220 1.00 84.12 164 ASP A C 1
ATOM 1346 O O . ASP A 1 164 ? -34.289 -6.269 38.797 1.00 84.12 164 ASP A O 1
ATOM 1350 N N . ALA A 1 165 ? -32.196 -7.055 38.704 1.00 79.94 165 ALA A N 1
ATOM 1351 C CA . ALA A 1 165 ? -32.292 -7.804 39.956 1.00 79.94 165 ALA A CA 1
ATOM 1352 C C . ALA A 1 165 ? -32.344 -6.890 41.189 1.00 79.94 165 ALA A C 1
ATOM 1354 O O . ALA A 1 165 ? -33.021 -7.231 42.155 1.00 79.94 165 ALA A O 1
ATOM 1355 N N . LEU A 1 166 ? -31.639 -5.754 41.174 1.00 76.44 166 LEU A N 1
ATOM 1356 C CA . LEU A 1 166 ? -31.695 -4.760 42.246 1.00 76.44 166 LEU A CA 1
ATOM 1357 C C . LEU A 1 166 ? -33.053 -4.049 42.267 1.00 76.44 166 LEU A C 1
ATOM 1359 O O . LEU A 1 166 ? -33.651 -3.963 43.336 1.00 76.44 166 LEU A O 1
ATOM 1363 N N . ASP A 1 167 ? -33.570 -3.630 41.111 1.00 77.00 167 ASP A N 1
ATOM 1364 C CA . ASP A 1 167 ? -34.880 -2.974 41.001 1.00 77.00 167 ASP A CA 1
ATOM 1365 C C . ASP A 1 167 ? -36.007 -3.892 41.510 1.00 77.00 167 ASP A C 1
ATOM 1367 O O . ASP A 1 167 ? -36.852 -3.474 42.305 1.00 77.00 167 ASP A O 1
ATOM 1371 N N . ALA A 1 168 ? -35.959 -5.187 41.169 1.00 77.50 168 ALA A N 1
ATOM 1372 C CA . ALA A 1 168 ? -36.919 -6.182 41.656 1.00 77.50 168 ALA A CA 1
ATOM 1373 C C . ALA A 1 168 ? -36.902 -6.377 43.189 1.00 77.50 168 ALA A C 1
ATOM 1375 O O . ALA A 1 168 ? -37.880 -6.865 43.763 1.00 77.50 168 ALA A O 1
ATOM 1376 N N . LEU A 1 169 ? -35.803 -6.029 43.868 1.00 69.88 169 LEU A N 1
ATOM 1377 C CA . LEU A 1 169 ? -35.733 -6.031 45.333 1.00 69.88 169 LEU A CA 1
ATOM 1378 C C . LEU A 1 169 ? -36.278 -4.755 45.939 1.00 69.88 169 LEU A C 1
ATOM 1380 O O . LEU A 1 169 ? -36.886 -4.814 47.004 1.00 69.88 169 LEU A O 1
ATOM 1384 N N . THR A 1 170 ? -36.029 -3.619 45.292 1.00 68.69 170 THR A N 1
ATOM 1385 C CA . THR A 1 170 ? -36.528 -2.322 45.743 1.00 68.69 170 THR A CA 1
ATOM 1386 C C . THR A 1 170 ? -38.056 -2.299 45.712 1.00 68.69 170 THR A C 1
ATOM 1388 O O . THR A 1 170 ? -38.670 -1.784 46.637 1.00 68.69 170 THR A O 1
ATOM 1391 N N . GLU A 1 171 ? -38.684 -2.960 44.734 1.00 68.25 171 GLU A N 1
ATOM 1392 C CA . GLU A 1 171 ? -40.145 -3.138 44.700 1.00 68.25 171 GLU A CA 1
ATOM 1393 C C . GLU A 1 171 ? -40.685 -4.100 45.781 1.00 68.25 171 GLU A C 1
ATOM 1395 O O . GLU A 1 171 ? -41.860 -4.036 46.145 1.00 68.25 171 GLU A O 1
ATOM 1400 N N . ARG A 1 172 ? -39.849 -4.989 46.337 1.00 63.69 172 ARG A N 1
ATOM 1401 C CA . ARG A 1 172 ? -40.215 -5.967 47.385 1.00 63.69 172 ARG A CA 1
ATOM 1402 C C . ARG A 1 172 ? -39.790 -5.494 48.775 1.00 63.69 172 ARG A C 1
ATOM 1404 O O . ARG A 1 172 ? -39.133 -6.224 49.517 1.00 63.69 172 ARG A O 1
ATOM 1411 N N . GLU A 1 173 ? -40.181 -4.274 49.121 1.00 55.62 173 GLU A N 1
ATOM 1412 C CA . GLU A 1 173 ? -39.586 -3.442 50.175 1.00 55.62 173 GLU A CA 1
ATOM 1413 C C . GLU A 1 173 ? -39.616 -3.974 51.634 1.00 55.62 173 GLU A C 1
ATOM 1415 O O . GLU A 1 173 ? -39.251 -3.232 52.536 1.00 55.62 173 GLU A O 1
ATOM 1420 N N . HIS A 1 174 ? -39.989 -5.229 51.936 1.00 52.72 174 HIS A N 1
ATOM 1421 C CA . HIS A 1 174 ? -40.107 -5.690 53.336 1.00 52.72 174 HIS A CA 1
ATOM 1422 C C . HIS A 1 174 ? -39.615 -7.108 53.698 1.00 52.72 174 HIS A C 1
ATOM 1424 O O . HIS A 1 174 ? -39.684 -7.459 54.874 1.00 52.72 174 HIS A O 1
ATOM 1430 N N . ASP A 1 175 ? -39.030 -7.902 52.792 1.00 59.53 175 ASP A N 1
ATOM 1431 C CA . ASP A 1 175 ? -38.544 -9.249 53.157 1.00 59.53 175 ASP A CA 1
ATOM 1432 C C . ASP A 1 175 ? -37.012 -9.346 53.228 1.00 59.53 175 ASP A C 1
ATOM 1434 O O . ASP A 1 175 ? -36.305 -9.364 52.218 1.00 59.53 175 ASP A O 1
ATOM 1438 N N . ALA A 1 176 ? -36.476 -9.523 54.442 1.00 59.66 176 ALA A N 1
ATOM 1439 C CA . ALA A 1 176 ? -35.049 -9.780 54.679 1.00 59.66 176 ALA A CA 1
ATOM 1440 C C . ALA A 1 176 ? -34.524 -11.012 53.905 1.00 59.66 176 ALA A C 1
ATOM 1442 O O . ALA A 1 176 ? -33.357 -11.058 53.509 1.00 59.66 176 ALA A O 1
ATOM 1443 N N . ALA A 1 177 ? -35.400 -11.986 53.632 1.00 63.62 177 ALA A N 1
ATOM 1444 C CA . ALA A 1 177 ? -35.098 -13.153 52.806 1.00 63.62 177 ALA A CA 1
ATOM 1445 C C . ALA A 1 177 ? -34.946 -12.806 51.311 1.00 63.62 177 ALA A C 1
ATOM 1447 O O . ALA A 1 177 ? -34.095 -13.387 50.634 1.00 63.62 177 ALA A O 1
ATOM 1448 N N . ALA A 1 178 ? -35.705 -11.828 50.799 1.00 59.75 178 ALA A N 1
ATOM 1449 C CA . ALA A 1 178 ? -35.592 -11.366 49.416 1.00 59.75 178 ALA A CA 1
ATOM 1450 C C . ALA A 1 178 ? -34.252 -10.647 49.186 1.00 59.75 178 ALA A C 1
ATOM 1452 O O . ALA A 1 178 ? -33.550 -10.935 48.215 1.00 59.75 178 ALA A O 1
ATOM 1453 N N . ILE A 1 179 ? -33.836 -9.804 50.139 1.00 62.22 179 ILE A N 1
ATOM 1454 C CA . ILE A 1 179 ? -32.541 -9.103 50.109 1.00 62.22 179 ILE A CA 1
ATOM 1455 C C . ILE A 1 179 ? -31.364 -10.096 50.145 1.00 62.22 179 ILE A C 1
ATOM 1457 O O . ILE A 1 179 ? -30.384 -9.920 49.417 1.00 62.22 179 ILE A O 1
ATOM 1461 N N . ALA A 1 180 ? -31.449 -11.161 50.952 1.00 68.38 180 ALA A N 1
ATOM 1462 C CA . ALA A 1 180 ? -30.422 -12.206 51.003 1.00 68.38 180 ALA A CA 1
ATOM 1463 C C . ALA A 1 180 ? -30.326 -13.001 49.686 1.00 68.38 180 ALA A C 1
ATOM 1465 O O . ALA A 1 180 ? -29.222 -13.244 49.192 1.00 68.38 180 ALA A O 1
ATOM 1466 N N . GLY A 1 181 ? -31.472 -13.351 49.090 1.00 70.00 181 GLY A N 1
ATOM 1467 C CA . GLY A 1 181 ? -31.534 -14.083 47.823 1.00 70.00 181 GLY A CA 1
ATOM 1468 C C . GLY A 1 181 ? -30.885 -13.323 46.669 1.00 70.00 181 GLY A C 1
ATOM 1469 O O . GLY A 1 181 ? -30.083 -13.885 45.924 1.00 70.00 181 GLY A O 1
ATOM 1470 N N . ALA A 1 182 ? -31.140 -12.023 46.558 1.00 65.81 182 ALA A N 1
ATOM 1471 C CA . ALA A 1 182 ? -30.530 -11.252 45.486 1.00 65.81 182 ALA A CA 1
ATOM 1472 C C . ALA A 1 182 ? -29.081 -10.841 45.741 1.00 65.81 182 ALA A C 1
ATOM 1474 O O . ALA A 1 182 ? -28.323 -10.747 44.780 1.00 65.81 182 ALA A O 1
ATOM 1475 N N . ARG A 1 183 ? -28.633 -10.676 46.996 1.00 68.25 183 ARG A N 1
ATOM 1476 C CA . ARG A 1 183 ? -27.187 -10.577 47.273 1.00 68.25 183 ARG A CA 1
ATOM 1477 C C . ARG A 1 183 ? -26.445 -11.809 46.756 1.00 68.25 183 ARG A C 1
ATOM 1479 O O . ARG A 1 183 ? -25.417 -11.658 46.104 1.00 68.25 183 ARG A O 1
ATOM 1486 N N . CYS A 1 184 ? -27.005 -13.001 46.966 1.00 74.62 184 CYS A N 1
ATOM 1487 C CA . CYS A 1 184 ? -26.455 -14.242 46.423 1.00 74.62 184 CYS A CA 1
ATOM 1488 C C . CYS A 1 184 ? -26.447 -14.236 44.884 1.00 74.62 184 CYS A C 1
ATOM 1490 O O . CYS A 1 184 ? -25.454 -14.611 44.267 1.00 74.62 184 CYS A O 1
ATOM 1492 N N . GLN A 1 185 ? -27.506 -13.722 44.255 1.00 76.69 185 GLN A N 1
ATOM 1493 C CA . GLN A 1 185 ? -27.606 -13.619 42.796 1.00 76.69 185 GLN A CA 1
ATOM 1494 C C . GLN A 1 185 ? -26.597 -12.624 42.193 1.00 76.69 185 GLN A C 1
ATOM 1496 O O . GLN A 1 185 ? -26.000 -12.900 41.153 1.00 76.69 185 GLN A O 1
ATOM 1501 N N . VAL A 1 186 ? -26.352 -11.494 42.864 1.00 75.38 186 VAL A N 1
ATOM 1502 C CA . VAL A 1 186 ? -25.324 -10.513 42.483 1.00 75.38 186 VAL A CA 1
ATOM 1503 C C . VAL A 1 186 ? -23.918 -11.089 42.665 1.00 75.38 186 VAL A C 1
ATOM 1505 O O . VAL A 1 186 ? -23.058 -10.878 41.809 1.00 75.38 186 VAL A O 1
ATOM 1508 N N . GLU A 1 187 ? -23.667 -11.830 43.746 1.00 76.88 187 GLU A N 1
ATOM 1509 C CA . GLU A 1 187 ? -22.381 -12.501 43.967 1.00 76.88 187 GLU A CA 1
ATOM 1510 C C . GLU A 1 187 ? -22.111 -13.596 42.934 1.00 76.88 187 GLU A C 1
ATOM 1512 O O . GLU A 1 187 ? -20.999 -13.677 42.411 1.00 76.88 187 GLU A O 1
ATOM 1517 N N . GLU A 1 188 ? -23.125 -14.380 42.577 1.00 81.50 188 GLU A N 1
ATOM 1518 C CA . GLU A 1 188 ? -23.025 -15.396 41.531 1.00 81.50 188 GLU A CA 1
ATOM 1519 C C . GLU A 1 188 ? -22.742 -14.756 40.167 1.00 81.50 188 GLU A C 1
ATOM 1521 O O . GLU A 1 188 ? -21.822 -15.165 39.457 1.00 81.50 188 GLU A O 1
ATOM 1526 N N . LEU A 1 189 ? -23.442 -13.669 39.825 1.00 75.25 189 LEU A N 1
ATOM 1527 C CA . LEU A 1 189 ? -23.185 -12.957 38.576 1.00 75.25 189 LEU A CA 1
ATOM 1528 C C . LEU A 1 189 ? -21.799 -12.293 38.563 1.00 75.25 189 LEU A C 1
ATOM 1530 O O . LEU A 1 189 ? -21.125 -12.287 37.532 1.00 75.25 189 LEU A O 1
ATOM 1534 N N . ARG A 1 190 ? -21.327 -11.784 39.710 1.00 73.50 190 ARG A N 1
ATOM 1535 C CA . ARG A 1 190 ? -19.950 -11.292 39.878 1.00 73.50 190 ARG A CA 1
ATOM 1536 C C . ARG A 1 190 ? -18.936 -12.410 39.636 1.00 73.50 190 ARG A C 1
ATOM 1538 O O . ARG A 1 190 ? -17.898 -12.152 39.028 1.00 73.50 190 ARG A O 1
ATOM 1545 N N . ARG A 1 191 ? -19.230 -13.633 40.083 1.00 75.62 191 ARG A N 1
ATOM 1546 C CA . ARG A 1 191 ? -18.384 -14.816 39.884 1.00 75.62 191 ARG A CA 1
ATOM 1547 C C . ARG A 1 191 ? -18.321 -15.214 38.411 1.00 75.62 191 ARG A C 1
ATOM 1549 O O . ARG A 1 191 ? -17.225 -15.324 37.870 1.00 75.62 191 ARG A O 1
ATOM 1556 N N . GLN A 1 192 ? -19.469 -15.281 37.739 1.00 77.12 192 GLN A N 1
ATOM 1557 C CA . GLN A 1 192 ? -19.565 -15.561 36.300 1.00 77.12 192 GLN A CA 1
ATOM 1558 C C . GLN A 1 192 ? -18.865 -14.495 35.450 1.00 77.12 192 GLN A C 1
ATOM 1560 O O . GLN A 1 192 ? -18.176 -14.814 34.482 1.00 77.12 192 GLN A O 1
ATOM 1565 N N . LEU A 1 193 ? -18.985 -13.220 35.829 1.00 71.81 193 LEU A N 1
ATOM 1566 C CA . LEU A 1 193 ? -18.264 -12.127 35.182 1.00 71.81 193 LEU A CA 1
ATOM 1567 C C . LEU A 1 193 ? -16.749 -12.274 35.364 1.00 71.81 193 LEU A C 1
ATOM 1569 O O . LEU A 1 193 ? -15.990 -12.070 34.418 1.00 71.81 193 LEU A O 1
ATOM 1573 N N . HIS A 1 194 ? -16.306 -12.640 36.568 1.00 71.38 194 HIS A N 1
ATOM 1574 C CA . HIS A 1 194 ? -14.894 -12.856 36.857 1.00 71.38 194 HIS A CA 1
ATOM 1575 C C . HIS A 1 194 ? -14.334 -14.029 36.046 1.00 71.38 194 HIS A C 1
ATOM 1577 O O . HIS A 1 194 ? -13.286 -13.884 35.423 1.00 71.38 194 HIS A O 1
ATOM 1583 N N . GLU A 1 195 ? -15.060 -15.144 35.962 1.00 74.81 195 GLU A N 1
ATOM 1584 C CA . GLU A 1 195 ? -14.677 -16.293 35.136 1.00 74.81 195 GLU A CA 1
ATOM 1585 C C . GLU A 1 195 ? -14.676 -15.969 33.640 1.00 74.81 195 GLU A C 1
ATOM 1587 O O . GLU A 1 195 ? -13.748 -16.358 32.937 1.00 74.81 195 GLU A O 1
ATOM 1592 N N . ALA A 1 196 ? -15.643 -15.197 33.140 1.00 69.88 196 ALA A N 1
ATOM 1593 C CA . ALA A 1 196 ? -15.660 -14.777 31.741 1.00 69.88 196 ALA A CA 1
ATOM 1594 C C . ALA A 1 196 ? -14.472 -13.858 31.397 1.00 69.88 196 ALA A C 1
ATOM 1596 O O . ALA A 1 196 ? -13.863 -14.000 30.335 1.00 69.88 196 ALA A O 1
ATOM 1597 N N . VAL A 1 197 ? -14.105 -12.936 32.294 1.00 69.06 197 VAL A N 1
ATOM 1598 C CA . VAL A 1 197 ? -12.960 -12.027 32.109 1.00 69.06 197 VAL A CA 1
ATOM 1599 C C . VAL A 1 197 ? -11.626 -12.775 32.215 1.00 69.06 197 VAL A C 1
ATOM 1601 O O . VAL A 1 197 ? -10.737 -12.555 31.390 1.00 69.06 197 VAL A O 1
ATOM 1604 N N . VAL A 1 198 ? -11.482 -13.669 33.197 1.00 69.94 198 VAL A N 1
ATOM 1605 C CA . VAL A 1 198 ? -10.261 -14.463 33.414 1.00 69.94 198 VAL A CA 1
ATOM 1606 C C . VAL A 1 198 ? -10.103 -15.526 32.325 1.00 69.94 198 VAL A C 1
ATOM 1608 O O . VAL A 1 198 ? -9.062 -15.577 31.678 1.00 69.94 198 VAL A O 1
ATOM 1611 N N . GLY A 1 199 ? -11.157 -16.274 31.997 1.00 68.50 199 GLY A N 1
ATOM 1612 C CA . GLY A 1 199 ? -11.142 -17.262 30.917 1.00 68.50 199 GLY A CA 1
ATOM 1613 C C . GLY A 1 199 ? -10.864 -16.644 29.543 1.00 68.50 199 GLY A C 1
ATOM 1614 O O . GLY A 1 199 ? -10.133 -17.214 28.734 1.00 68.50 199 GLY A O 1
ATOM 1615 N N . ALA A 1 200 ? -11.359 -15.429 29.278 1.00 59.16 200 ALA A N 1
ATOM 1616 C CA . ALA A 1 200 ? -11.037 -14.699 28.051 1.00 59.16 200 ALA A CA 1
ATOM 1617 C C . ALA A 1 200 ? -9.586 -14.187 28.006 1.00 59.16 200 ALA A C 1
ATOM 1619 O O . ALA A 1 200 ? -9.030 -14.024 26.912 1.00 59.16 200 ALA A O 1
ATOM 1620 N N . ARG A 1 201 ? -8.979 -13.918 29.169 1.00 58.84 201 ARG A N 1
ATOM 1621 C CA . ARG A 1 201 ? -7.559 -13.576 29.300 1.00 58.84 201 ARG A CA 1
ATOM 1622 C C . ARG A 1 201 ? -6.687 -14.812 29.069 1.00 58.84 201 ARG A C 1
ATOM 1624 O O . ARG A 1 201 ? -5.741 -14.720 28.294 1.00 58.84 201 ARG A O 1
ATOM 1631 N N . ASP A 1 202 ? -7.047 -15.959 29.632 1.00 59.28 202 ASP A N 1
ATOM 1632 C CA . ASP A 1 202 ? -6.287 -17.207 29.488 1.00 59.28 202 ASP A CA 1
ATOM 1633 C C . ASP A 1 202 ? -6.374 -17.773 28.061 1.00 59.28 202 ASP A C 1
ATOM 1635 O O . ASP A 1 202 ? -5.365 -18.176 27.483 1.00 59.28 202 ASP A O 1
ATOM 1639 N N . ALA A 1 203 ? -7.540 -17.674 27.411 1.00 57.28 203 ALA A N 1
ATOM 1640 C CA . ALA A 1 203 ? -7.691 -18.015 25.994 1.00 57.28 203 ALA A CA 1
ATOM 1641 C C . ALA A 1 203 ? -6.856 -17.107 25.068 1.00 57.28 203 ALA A C 1
ATOM 1643 O O . ALA A 1 203 ? -6.342 -17.560 24.045 1.00 57.28 203 ALA A O 1
ATOM 1644 N N . ALA A 1 204 ? -6.693 -15.826 25.421 1.00 53.47 204 ALA A N 1
ATOM 1645 C CA . ALA A 1 204 ? -5.843 -14.898 24.674 1.00 53.47 204 ALA A CA 1
ATOM 1646 C C . ALA A 1 204 ? -4.341 -15.170 24.881 1.00 53.47 204 ALA A C 1
ATOM 1648 O O . ALA A 1 204 ? -3.553 -14.912 23.973 1.00 53.47 204 ALA A O 1
ATOM 1649 N N . VAL A 1 205 ? -3.948 -15.701 26.044 1.00 55.53 205 VAL A N 1
ATOM 1650 C CA . VAL A 1 205 ? -2.572 -16.143 26.318 1.00 55.53 205 VAL A CA 1
ATOM 1651 C C . VAL A 1 205 ? -2.266 -17.428 25.545 1.00 55.53 205 VAL A C 1
ATOM 1653 O O . VAL A 1 205 ? -1.284 -17.466 24.813 1.00 55.53 205 VAL A O 1
ATOM 1656 N N . HIS A 1 206 ? -3.150 -18.428 25.579 1.00 52.25 206 HIS A N 1
ATOM 1657 C CA . HIS A 1 206 ? -2.941 -19.690 24.859 1.00 52.25 206 HIS A CA 1
ATOM 1658 C C . HIS A 1 206 ? -2.972 -19.557 23.329 1.00 52.25 206 HIS A C 1
ATOM 1660 O O . HIS A 1 206 ? -2.236 -20.260 22.645 1.00 52.25 206 HIS A O 1
ATOM 1666 N N . ALA A 1 207 ? -3.750 -18.622 22.773 1.00 51.03 207 ALA A N 1
ATOM 1667 C CA . ALA A 1 207 ? -3.726 -18.325 21.337 1.00 51.03 207 ALA A CA 1
ATOM 1668 C C . ALA A 1 207 ? -2.442 -17.607 20.871 1.00 51.03 207 ALA A C 1
ATOM 1670 O O . ALA A 1 207 ? -2.219 -17.483 19.670 1.00 51.03 207 ALA A O 1
ATOM 1671 N N . LYS A 1 208 ? -1.622 -17.094 21.798 1.00 45.66 208 LYS A N 1
ATOM 1672 C CA . LYS A 1 208 ? -0.327 -16.465 21.502 1.00 45.66 208 LYS A CA 1
ATOM 1673 C C . LYS A 1 208 ? 0.823 -17.482 21.465 1.00 45.66 208 LYS A C 1
ATOM 1675 O O . LYS A 1 208 ? 1.867 -17.179 20.890 1.00 45.66 208 LYS A O 1
ATOM 1680 N N . ASP A 1 209 ? 0.611 -18.660 22.054 1.00 42.91 209 ASP A N 1
ATOM 1681 C CA . ASP A 1 209 ? 1.592 -19.745 22.175 1.00 42.91 209 ASP A CA 1
ATOM 1682 C C . ASP A 1 209 ? 1.378 -20.885 21.149 1.00 42.91 209 ASP A C 1
ATOM 1684 O O . ASP A 1 209 ? 2.169 -21.831 21.121 1.00 42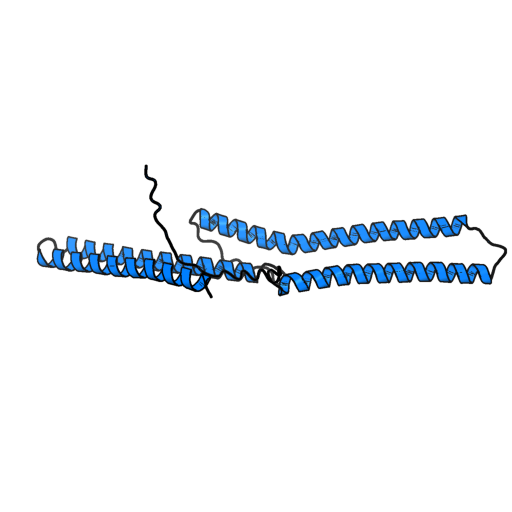.91 209 ASP A O 1
ATOM 1688 N N . ALA A 1 210 ? 0.340 -20.791 20.305 1.00 42.97 210 ALA A N 1
ATOM 1689 C CA . ALA A 1 210 ? 0.013 -21.716 19.209 1.00 42.97 210 ALA A CA 1
ATOM 1690 C C . ALA A 1 210 ? 0.305 -21.092 17.834 1.00 42.97 210 ALA A C 1
ATOM 1692 O O . ALA A 1 210 ? 0.800 -21.830 16.950 1.00 42.97 210 ALA A O 1
#

Secondary structure (DSSP, 8-state):
----------------------SSHHHHHHHHHHHHHHHHHHHHHHHHHHHHHHHHHHHHHHH-TT---HHHHHHHHHHHHHHHHHHHHHHHHHHHHHHHHHHHHHHHHHHHHHHHHHTTPPPP--PPPTT-TTHHHHHHHHHHHHHHHHHHHHHHHHHHHHHHHHHHHHSSTT-HHHHHHHHHHHHHHHHHHHHHHHHHHHHHHHTT--

Radius of gyration: 35.25 Å; chains: 1; bounding box: 76×35×103 Å

Sequence (210 aa):
MSDSQIRHPHGANGRNRRRLRVINPAFQWKYTLTVVGGVFMIYTLMSCTLFGILHQQARRRVLFPDVTSVWENTLVMIVCAAVFAVVMAAGLCLWSLVVTHRICGPLYVMERMLTHVAEGRRPDRRPLRRHDELKDFYALMWRALDRMEQREDAYRQSLRRVVDALDALTEREHDAAAIAGARCQVEELRRQLHEAVVGARDAAVHAKDA

Foldseek 3Di:
DDDDDDDDDDDDPCPPPPPDPCDPVVLVVVVVCVVCVVVVVLVVVVVVVVVVLVVVVVVCCVVPVPPCPVPVSVVVVVVVVVVSVVVVVVVVVVVVVVVCCLAVVVVVLVVVQVVCVVVVHHGDPDDDDPRRPCRVVVVVVVVVVVVVVVLVVVVVVLVVVLVVLVVVVVVVPDDPVSVVVSVVVNVVSVVVNVCVVVVVVVVVVVVVVD

pLDDT: mean 77.82, std 13.97, range [40.81, 94.56]